Protein AF-A0A0N7L896-F1 (afdb_monomer_lite)

Organism: Plasmopara halstedii (NCBI:txid4781)

Structure (mmCIF, N/CA/C/O backbone):
data_AF-A0A0N7L896-F1
#
_entry.id   AF-A0A0N7L896-F1
#
loop_
_atom_site.group_PDB
_atom_site.id
_atom_site.type_symbol
_atom_site.label_atom_id
_atom_site.label_alt_id
_atom_site.label_comp_id
_atom_site.label_asym_id
_atom_site.label_entity_id
_atom_site.label_seq_id
_atom_site.pdbx_PDB_ins_code
_atom_site.Cartn_x
_atom_site.Cartn_y
_atom_site.Cartn_z
_atom_site.occupancy
_atom_site.B_iso_or_equiv
_atom_site.auth_seq_id
_atom_site.auth_comp_id
_atom_site.auth_asym_id
_atom_site.auth_atom_id
_atom_site.pdbx_PDB_model_num
ATOM 1 N N . MET A 1 1 ? -30.968 -50.436 11.574 1.00 49.97 1 MET A N 1
ATOM 2 C CA . MET A 1 1 ? -29.806 -51.341 11.540 1.00 49.97 1 MET A CA 1
ATOM 3 C C . MET A 1 1 ? -28.675 -50.608 12.206 1.00 49.97 1 MET A C 1
ATOM 5 O O . MET A 1 1 ? -28.168 -49.639 11.658 1.00 49.97 1 MET A O 1
ATOM 9 N N . ASP A 1 2 ? -28.411 -51.015 13.433 1.00 41.69 2 ASP A N 1
ATOM 10 C CA . ASP A 1 2 ? -27.474 -50.391 14.352 1.00 41.69 2 ASP A CA 1
ATOM 11 C C . ASP A 1 2 ? -26.039 -50.824 14.054 1.00 41.69 2 ASP A C 1
ATOM 13 O O . ASP A 1 2 ? -25.803 -51.912 13.526 1.00 41.69 2 ASP A O 1
ATOM 17 N N . SER A 1 3 ? -25.073 -50.010 14.472 1.00 56.19 3 SER A N 1
ATOM 18 C CA . SER A 1 3 ? -23.775 -50.499 14.943 1.00 56.19 3 SER A CA 1
ATOM 19 C C . SER A 1 3 ? -23.133 -49.445 15.837 1.00 56.19 3 SER A C 1
ATOM 21 O O . SER A 1 3 ? -22.744 -48.372 15.383 1.00 56.19 3 SER A O 1
ATOM 23 N N . THR A 1 4 ? -23.046 -49.780 17.122 1.00 53.38 4 THR A N 1
ATOM 24 C CA . THR A 1 4 ? -22.514 -48.944 18.201 1.00 53.38 4 THR A CA 1
ATOM 25 C C . THR A 1 4 ? -21.262 -49.606 18.772 1.00 53.38 4 THR A C 1
ATOM 27 O O . THR A 1 4 ? -21.323 -50.772 19.151 1.00 53.38 4 THR A O 1
ATOM 30 N N . ALA A 1 5 ? -20.161 -48.862 18.893 1.00 49.28 5 ALA A N 1
ATOM 31 C CA . ALA A 1 5 ? -18.977 -49.183 19.708 1.00 49.28 5 ALA A CA 1
ATOM 32 C C . ALA A 1 5 ? -18.209 -47.852 19.941 1.00 49.28 5 ALA A C 1
ATOM 34 O O . ALA A 1 5 ? -18.014 -47.128 18.971 1.00 49.28 5 ALA A O 1
ATOM 35 N N . SER A 1 6 ? -17.878 -47.345 21.145 1.00 46.28 6 SER A N 1
ATOM 36 C CA . SER A 1 6 ? -17.346 -47.954 22.394 1.00 46.28 6 SER A CA 1
ATOM 37 C C . SER A 1 6 ? -15.954 -48.580 22.174 1.00 46.28 6 SER A C 1
ATOM 39 O O . SER A 1 6 ? -15.833 -49.378 21.257 1.00 46.28 6 SER A O 1
ATOM 41 N N . SER A 1 7 ? -14.850 -48.338 22.902 1.00 42.47 7 SER A N 1
ATOM 42 C CA . SER A 1 7 ? -14.472 -47.520 24.086 1.00 42.47 7 SER A CA 1
ATOM 43 C C . SER A 1 7 ? -12.957 -47.159 23.936 1.00 42.47 7 SER A C 1
ATOM 45 O O . SER A 1 7 ? -12.344 -47.647 22.989 1.00 42.47 7 SER A O 1
ATOM 47 N N . GLY A 1 8 ? -12.231 -46.365 24.740 1.00 38.28 8 GLY A N 1
ATOM 48 C CA . GLY A 1 8 ? -12.460 -45.684 26.031 1.00 38.28 8 GLY A CA 1
ATOM 49 C C . GLY A 1 8 ? -11.619 -44.381 26.124 1.00 38.28 8 GLY A C 1
ATOM 50 O O . GLY A 1 8 ? -11.298 -43.846 25.068 1.00 38.28 8 GLY A O 1
ATOM 51 N N . VAL A 1 9 ? -11.236 -43.724 27.238 1.00 40.59 9 VAL A N 1
ATOM 52 C CA . VAL A 1 9 ? -11.197 -43.901 28.722 1.00 40.59 9 VAL A CA 1
ATOM 53 C C . VAL A 1 9 ? -9.744 -43.852 29.264 1.00 40.59 9 VAL A C 1
ATOM 55 O O . VAL A 1 9 ? -8.945 -44.728 28.948 1.00 40.59 9 VAL A O 1
ATOM 58 N N . ASN A 1 10 ? -9.481 -42.861 30.137 1.00 40.41 10 ASN A N 1
ATOM 59 C CA . ASN A 1 10 ? -8.265 -42.573 30.941 1.00 40.41 10 ASN A CA 1
ATOM 60 C C . ASN A 1 10 ? -7.038 -41.988 30.182 1.00 40.41 10 ASN A C 1
ATOM 62 O O . ASN A 1 10 ? -6.909 -42.172 28.978 1.00 40.41 10 ASN A O 1
ATOM 66 N N . ASP A 1 11 ? -6.123 -41.227 30.806 1.00 37.03 11 ASP A N 1
ATOM 67 C CA . ASP A 1 11 ? -5.945 -40.940 32.246 1.00 37.03 11 ASP A CA 1
ATOM 68 C C . ASP A 1 11 ? -5.446 -39.502 32.537 1.00 37.03 11 ASP A C 1
ATOM 70 O O . ASP A 1 11 ? -4.965 -38.798 31.647 1.00 37.03 11 ASP A O 1
ATOM 74 N N . SER A 1 12 ? -5.550 -39.083 33.799 1.00 44.84 12 SER A N 1
ATOM 75 C CA . SER A 1 12 ? -5.105 -37.786 34.323 1.00 44.84 12 SER A CA 1
ATOM 76 C C . SER A 1 12 ? -3.652 -37.820 34.803 1.00 44.84 12 SER A C 1
ATOM 78 O O . SER A 1 12 ? -3.276 -38.709 35.561 1.00 44.84 12 SER A O 1
ATOM 80 N N . THR A 1 13 ? -2.875 -36.768 34.524 1.00 46.00 13 THR A N 1
ATOM 81 C CA . THR A 1 13 ? -1.741 -36.381 35.387 1.00 46.00 13 THR A CA 1
ATOM 82 C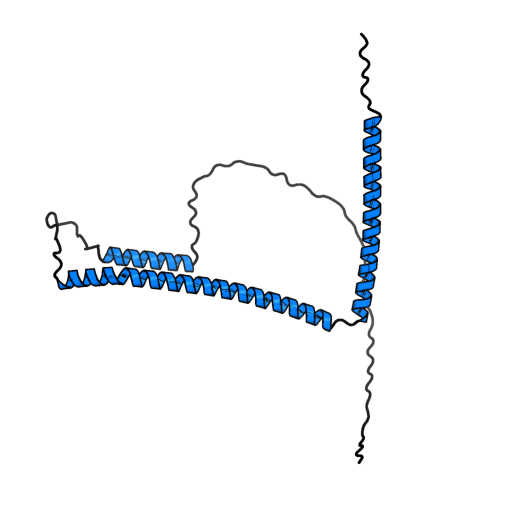 C . THR A 1 13 ? -1.729 -34.876 35.619 1.00 46.00 13 THR A C 1
ATOM 84 O O . THR A 1 13 ? -1.190 -34.093 34.836 1.00 46.00 13 THR A O 1
ATOM 87 N N . GLU A 1 14 ? -2.347 -34.504 36.730 1.00 42.94 14 GLU A N 1
ATOM 88 C CA . GLU A 1 14 ? -2.147 -33.261 37.462 1.00 42.94 14 GLU A CA 1
ATOM 89 C C . GLU A 1 14 ? -0.710 -33.227 38.015 1.00 42.94 14 GLU A C 1
ATOM 91 O O . GLU A 1 14 ? -0.267 -34.191 38.638 1.00 42.94 14 GLU A O 1
ATOM 96 N N . VAL A 1 15 ? 0.034 -32.142 37.774 1.00 50.12 15 VAL A N 1
ATOM 97 C CA . VAL A 1 15 ? 1.302 -31.866 38.470 1.00 50.12 15 VAL A CA 1
ATOM 98 C C . VAL A 1 15 ? 1.353 -30.384 38.815 1.00 50.12 15 VAL A C 1
ATOM 100 O O . VAL A 1 15 ? 1.582 -29.530 37.956 1.00 50.12 15 VAL A O 1
ATOM 103 N N . ASP A 1 16 ? 1.149 -30.094 40.096 1.00 42.19 16 ASP A N 1
ATOM 104 C CA . ASP A 1 16 ? 1.417 -28.789 40.682 1.00 42.19 16 ASP A CA 1
ATOM 105 C C . ASP A 1 16 ? 2.899 -28.418 40.580 1.00 42.19 16 ASP A C 1
ATOM 107 O O . ASP A 1 16 ? 3.798 -29.237 40.777 1.00 42.19 16 ASP A O 1
ATOM 111 N N . SER A 1 17 ? 3.163 -27.130 40.378 1.00 46.12 17 SER A N 1
ATOM 112 C CA . SER A 1 17 ? 4.415 -26.499 40.798 1.00 46.12 17 SER A CA 1
ATOM 113 C C . SER A 1 17 ? 4.177 -25.015 41.041 1.00 46.12 17 SER A C 1
ATOM 115 O O . SER A 1 17 ? 4.427 -24.157 40.193 1.00 46.12 17 SER A O 1
ATOM 117 N N . GLN A 1 18 ? 3.684 -24.716 42.242 1.00 42.62 18 GLN A N 1
ATOM 118 C CA . GLN A 1 18 ? 3.867 -23.401 42.843 1.00 42.62 18 GLN A CA 1
ATOM 119 C C . GLN A 1 18 ? 5.371 -23.147 43.008 1.00 42.62 18 GLN A C 1
ATOM 121 O O . GLN A 1 18 ? 6.098 -24.044 43.433 1.00 42.62 18 GLN A O 1
ATOM 126 N N . ASN A 1 19 ? 5.839 -21.925 42.749 1.00 40.91 19 ASN A N 1
ATOM 127 C CA . ASN A 1 19 ? 7.028 -21.449 43.448 1.00 40.91 19 ASN A CA 1
ATOM 128 C C . ASN A 1 19 ? 7.026 -19.930 43.647 1.00 40.91 19 ASN A C 1
ATOM 130 O O . ASN A 1 19 ? 6.540 -19.159 42.817 1.00 40.91 19 ASN A O 1
ATOM 134 N N . GLU A 1 20 ? 7.538 -19.542 44.808 1.00 37.69 20 GLU A N 1
ATOM 135 C CA . GLU A 1 20 ? 7.480 -18.213 45.415 1.00 37.69 20 GLU A CA 1
ATOM 136 C C . GLU A 1 20 ? 8.386 -17.199 44.678 1.00 37.69 20 GLU A C 1
ATOM 138 O O . GLU A 1 20 ? 9.440 -17.533 44.148 1.00 37.69 20 GLU A O 1
ATOM 143 N N . ALA A 1 21 ? 7.916 -15.983 44.394 1.00 38.62 21 ALA A N 1
ATOM 144 C CA . ALA A 1 21 ? 7.959 -14.785 45.247 1.00 38.62 21 ALA A CA 1
ATOM 145 C C . ALA A 1 21 ? 9.363 -14.186 45.510 1.00 38.62 21 ALA A C 1
ATOM 147 O O . ALA A 1 21 ? 10.150 -14.687 46.303 1.00 38.62 21 ALA A O 1
ATOM 148 N N . SER A 1 22 ? 9.616 -13.018 44.904 1.00 40.50 22 SER A N 1
ATOM 149 C CA . SER A 1 22 ? 10.476 -11.918 45.396 1.00 40.50 22 SER A CA 1
ATOM 150 C C . SER A 1 22 ? 10.327 -10.752 44.408 1.00 40.50 22 SER A C 1
ATOM 152 O O . SER A 1 22 ? 10.801 -10.813 43.282 1.00 40.50 22 SER A O 1
ATOM 154 N N . PHE A 1 23 ? 9.480 -9.753 44.654 1.00 35.91 23 PHE A N 1
ATOM 155 C CA . PHE A 1 23 ? 9.663 -8.679 45.635 1.00 35.91 23 PHE A CA 1
ATOM 156 C C . PHE A 1 23 ? 10.953 -7.875 45.417 1.00 35.91 23 PHE A C 1
ATOM 158 O O . PHE A 1 23 ? 11.990 -8.155 46.009 1.00 35.91 23 PHE A O 1
ATOM 165 N N . ASN A 1 24 ? 10.856 -6.780 44.658 1.00 39.56 24 ASN A N 1
ATOM 166 C CA . ASN A 1 24 ? 11.635 -5.593 44.998 1.00 39.56 24 ASN A CA 1
ATOM 167 C C . ASN A 1 24 ? 10.853 -4.311 44.675 1.00 39.56 24 ASN A C 1
ATOM 169 O O . ASN A 1 24 ? 10.477 -4.057 43.533 1.00 39.56 24 ASN A O 1
ATOM 173 N N . LYS A 1 25 ? 10.568 -3.523 45.716 1.00 44.22 25 LYS A N 1
ATOM 174 C CA . LYS A 1 25 ? 9.736 -2.313 45.677 1.00 44.22 25 LYS A CA 1
ATOM 175 C C . LYS A 1 25 ? 10.440 -1.199 46.452 1.00 44.22 25 LYS A C 1
ATOM 177 O O . LYS A 1 25 ? 10.299 -1.118 47.669 1.00 44.22 25 LYS A O 1
ATOM 182 N N . LYS A 1 26 ? 11.155 -0.317 45.749 1.00 48.00 26 LYS A N 1
ATOM 183 C CA . LYS A 1 26 ? 11.613 0.999 46.240 1.00 48.00 26 LYS A CA 1
ATOM 184 C C . LYS A 1 26 ? 11.492 1.993 45.077 1.00 48.00 26 LYS A C 1
ATOM 186 O O . LYS A 1 26 ? 12.125 1.803 44.052 1.00 48.00 26 LYS A O 1
ATOM 191 N N . HIS A 1 27 ? 10.465 2.839 45.052 1.00 40.12 27 HIS A N 1
ATOM 192 C CA . HIS A 1 27 ? 10.337 4.126 45.757 1.00 40.12 27 HIS A CA 1
ATOM 193 C C . HIS A 1 27 ? 11.165 5.281 45.161 1.00 40.12 27 HIS A C 1
ATOM 195 O O . HIS A 1 27 ? 12.341 5.439 45.456 1.00 40.12 27 HIS A O 1
ATOM 201 N N . THR A 1 28 ? 10.447 6.131 44.414 1.00 40.78 28 THR A N 1
ATOM 202 C CA . THR A 1 28 ? 10.463 7.608 44.483 1.00 40.78 28 THR A CA 1
ATOM 203 C C . THR A 1 28 ? 11.799 8.364 44.476 1.00 40.78 28 THR A C 1
ATOM 205 O O . THR A 1 28 ? 12.470 8.442 45.503 1.00 40.78 28 THR A O 1
ATOM 208 N N . LYS A 1 29 ? 11.976 9.211 43.452 1.00 38.72 29 LYS A N 1
ATOM 209 C CA . LYS A 1 29 ? 11.977 10.669 43.679 1.00 38.72 29 LYS A CA 1
ATOM 210 C C . LYS A 1 29 ? 11.597 11.450 42.420 1.00 38.72 29 LYS A C 1
ATOM 212 O O . LYS A 1 29 ? 11.948 11.054 41.316 1.00 38.72 29 LYS A O 1
ATOM 217 N N . ALA A 1 30 ? 10.868 12.543 42.621 1.00 43.16 30 ALA A N 1
ATOM 218 C CA . ALA A 1 30 ? 10.679 13.577 41.615 1.00 43.16 30 ALA A CA 1
ATOM 219 C C . ALA A 1 30 ? 11.851 14.568 41.669 1.00 43.16 30 ALA A C 1
ATOM 221 O O . ALA A 1 30 ? 12.399 14.786 42.745 1.00 43.16 30 ALA A O 1
ATOM 222 N N . ASN A 1 31 ? 12.171 15.129 40.507 1.00 36.75 31 ASN A N 1
ATOM 223 C CA . ASN A 1 31 ? 12.765 16.435 40.200 1.00 36.75 31 ASN A CA 1
ATOM 224 C C . ASN A 1 31 ? 12.424 16.616 38.698 1.00 36.75 31 ASN A C 1
ATOM 226 O O . ASN A 1 31 ? 12.511 15.646 37.947 1.00 36.75 31 ASN A O 1
ATOM 230 N N . GLY A 1 32 ? 11.900 17.734 38.200 1.00 36.06 32 GLY A N 1
ATOM 231 C CA . GLY A 1 32 ? 12.071 19.098 38.693 1.00 36.06 32 GLY A CA 1
ATOM 232 C C . GLY A 1 32 ? 13.282 19.694 37.985 1.00 36.06 32 GLY A C 1
ATOM 233 O O . GLY A 1 32 ? 14.368 19.145 38.142 1.00 36.06 32 GLY A O 1
ATOM 234 N N . ASP A 1 33 ? 13.056 20.780 37.237 1.00 36.16 33 ASP A N 1
ATOM 235 C CA . ASP A 1 33 ? 14.083 21.643 36.627 1.00 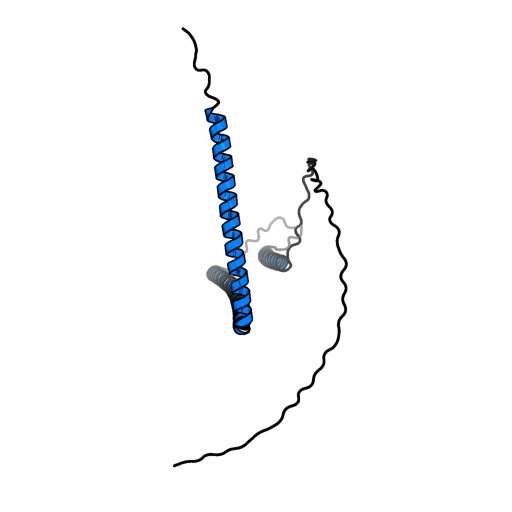36.16 33 ASP A CA 1
ATOM 236 C C . ASP A 1 33 ? 14.837 21.009 35.422 1.00 36.16 33 ASP A C 1
ATOM 238 O O . ASP A 1 33 ? 15.099 19.813 35.380 1.00 36.16 33 ASP A O 1
ATOM 242 N N . GLU A 1 34 ? 15.206 21.707 34.342 1.00 36.94 34 GLU A N 1
ATOM 243 C CA . GLU A 1 34 ? 14.893 23.060 33.855 1.00 36.94 34 GLU A CA 1
ATOM 244 C C . GLU A 1 34 ? 15.216 23.086 32.342 1.00 36.94 34 GLU A C 1
ATOM 246 O O . GLU A 1 34 ? 16.319 22.716 31.934 1.00 36.94 34 GLU A O 1
ATOM 251 N N . ILE A 1 35 ? 14.276 23.480 31.468 1.00 39.25 35 ILE A N 1
ATOM 252 C CA . ILE A 1 35 ? 14.534 23.507 30.012 1.00 39.25 35 ILE A CA 1
ATOM 253 C C . ILE A 1 35 ? 15.282 24.794 29.653 1.00 39.25 35 ILE A C 1
ATOM 255 O O . ILE A 1 35 ? 14.674 25.804 29.286 1.00 39.25 35 ILE A O 1
ATOM 259 N N . GLN A 1 36 ? 16.614 24.746 29.706 1.00 40.22 36 GLN A N 1
ATOM 260 C CA . GLN A 1 36 ? 17.445 25.812 29.153 1.00 40.22 36 GLN A CA 1
ATOM 261 C C . GLN A 1 36 ? 17.296 25.869 27.627 1.00 40.22 36 GLN A C 1
ATOM 263 O O . GLN A 1 36 ? 17.733 24.986 26.885 1.00 40.22 36 GLN A O 1
ATOM 268 N N . ARG A 1 37 ? 16.671 26.949 27.149 1.00 42.66 37 ARG A N 1
ATOM 269 C CA . ARG A 1 37 ? 16.626 27.300 25.728 1.00 42.66 37 ARG A CA 1
ATOM 270 C C . ARG A 1 37 ? 18.022 27.743 25.292 1.00 42.66 37 ARG A C 1
ATOM 272 O O . ARG A 1 37 ? 18.425 28.866 25.580 1.00 42.66 37 ARG A O 1
ATOM 279 N N . SER A 1 38 ? 18.740 26.871 24.588 1.00 41.50 38 SER A N 1
ATOM 280 C CA . SER A 1 38 ? 19.989 27.243 23.918 1.00 41.50 38 SER A CA 1
ATOM 281 C C . SER A 1 38 ? 19.706 28.318 22.863 1.00 41.50 38 SER A C 1
ATOM 283 O O . SER A 1 38 ? 18.916 28.097 21.942 1.00 41.50 38 SER A O 1
ATOM 285 N N . SER A 1 39 ? 20.306 29.497 23.044 1.00 38.09 39 SER A N 1
ATOM 286 C CA . SER A 1 39 ? 20.130 30.659 22.170 1.00 38.09 39 SER A CA 1
ATOM 287 C C . SER A 1 39 ? 20.825 30.449 20.824 1.00 38.09 39 SER A C 1
ATOM 289 O O . SER A 1 39 ? 21.949 29.954 20.755 1.00 38.09 39 SER A O 1
ATOM 291 N N . CYS A 1 40 ? 20.165 30.851 19.741 1.00 35.09 40 CYS A N 1
ATOM 292 C CA . CYS A 1 40 ? 20.693 30.762 18.385 1.00 35.09 40 CYS A CA 1
ATOM 293 C C . CYS A 1 40 ? 21.567 31.981 18.038 1.00 35.09 40 CYS A C 1
ATOM 295 O O . CYS A 1 40 ? 21.075 32.978 17.509 1.00 35.09 40 CYS A O 1
ATOM 297 N N . ASP A 1 41 ? 22.879 31.874 18.267 1.00 34.78 41 ASP A N 1
ATOM 298 C CA . ASP A 1 41 ? 23.845 32.888 17.827 1.00 34.78 41 ASP A CA 1
ATOM 299 C C . ASP A 1 41 ? 24.153 32.788 16.324 1.00 34.78 41 ASP A C 1
ATOM 301 O O . ASP A 1 41 ? 24.962 31.985 15.848 1.00 34.78 41 ASP A O 1
ATOM 305 N N . CYS A 1 42 ? 23.515 33.669 15.555 1.00 37.69 42 CYS A N 1
ATOM 306 C CA . CYS A 1 42 ? 23.751 33.849 14.126 1.00 37.69 42 CYS A CA 1
ATOM 307 C C . CYS A 1 42 ? 25.082 34.573 13.845 1.00 37.69 42 CYS A C 1
ATOM 309 O O . CYS A 1 42 ? 25.100 35.782 13.606 1.00 37.69 42 CYS A O 1
ATOM 311 N N . THR A 1 43 ? 26.199 33.843 13.762 1.00 41.78 43 THR A N 1
ATOM 312 C CA . THR A 1 43 ? 27.456 34.394 13.216 1.00 41.78 43 THR A CA 1
ATOM 313 C C . THR A 1 43 ? 27.580 34.153 11.708 1.00 41.78 43 THR A C 1
ATOM 315 O O . THR A 1 43 ? 27.991 33.107 11.207 1.00 41.78 43 THR A O 1
ATOM 318 N N . ARG A 1 44 ? 27.214 35.194 10.955 1.00 50.06 44 ARG A N 1
ATOM 319 C CA . ARG A 1 44 ? 27.354 35.314 9.498 1.00 50.06 44 ARG A CA 1
ATOM 320 C C . ARG A 1 44 ? 28.827 35.201 9.073 1.00 50.06 44 ARG A C 1
ATOM 322 O O . ARG A 1 44 ? 29.573 36.164 9.209 1.00 50.06 44 ARG A O 1
ATOM 329 N N . SER A 1 45 ? 29.223 34.075 8.475 1.00 36.44 45 SER A N 1
ATOM 330 C CA . SER A 1 45 ? 30.543 33.917 7.843 1.00 36.44 45 SER A CA 1
ATOM 331 C C . SER A 1 45 ? 30.413 33.637 6.345 1.00 36.44 45 SER A C 1
ATOM 333 O O . SER A 1 45 ? 29.874 32.612 5.927 1.00 36.44 45 SER A O 1
ATOM 335 N N . HIS A 1 46 ? 30.886 34.566 5.511 1.00 45.28 46 HIS A N 1
ATOM 336 C CA . HIS A 1 46 ? 30.974 34.367 4.065 1.00 45.28 46 HIS A CA 1
ATOM 337 C C . HIS A 1 46 ? 32.260 33.612 3.710 1.00 45.28 46 HIS A C 1
ATOM 339 O O . HIS A 1 46 ? 33.339 34.198 3.671 1.00 45.28 46 HIS A O 1
ATOM 345 N N . LYS A 1 47 ? 32.125 32.328 3.364 1.00 38.91 47 LYS A N 1
ATOM 346 C CA . LYS A 1 47 ? 33.105 31.585 2.558 1.00 38.91 47 LYS A CA 1
ATOM 347 C C . LYS A 1 47 ? 32.380 30.818 1.455 1.00 38.91 47 LYS A C 1
ATOM 349 O O . LYS A 1 47 ? 31.942 29.689 1.646 1.00 38.91 47 LYS A O 1
ATOM 354 N N . TRP A 1 48 ? 32.224 31.471 0.306 1.00 38.50 48 TRP A N 1
ATOM 355 C CA . TRP A 1 48 ? 31.883 30.791 -0.945 1.00 38.50 48 TRP A CA 1
ATOM 356 C C . TRP A 1 48 ? 33.137 30.110 -1.523 1.00 38.50 48 TRP A C 1
ATOM 358 O O . TRP A 1 48 ? 34.252 30.452 -1.137 1.00 38.50 48 TRP A O 1
ATOM 368 N N . ALA A 1 49 ? 32.933 29.181 -2.463 1.00 43.72 49 ALA A N 1
ATOM 369 C CA . ALA A 1 49 ? 33.956 28.367 -3.137 1.00 43.72 49 ALA A CA 1
ATOM 370 C C . ALA A 1 49 ? 34.555 27.190 -2.331 1.00 43.72 49 ALA A C 1
ATOM 372 O O . ALA A 1 49 ? 35.766 27.071 -2.167 1.00 43.72 49 ALA A O 1
ATOM 373 N N . HIS A 1 50 ? 33.703 26.223 -1.974 1.00 36.53 50 HIS A N 1
ATOM 374 C CA . HIS A 1 50 ? 34.104 24.812 -2.026 1.00 36.53 50 HIS A CA 1
ATOM 375 C C . HIS A 1 50 ? 33.323 24.102 -3.134 1.00 36.53 50 HIS A C 1
ATOM 377 O O . HIS A 1 50 ? 32.099 23.983 -3.078 1.00 36.53 50 HIS A O 1
ATOM 383 N N . THR A 1 51 ? 34.044 23.637 -4.153 1.00 50.00 51 THR A N 1
ATOM 384 C CA . THR A 1 51 ? 33.499 22.843 -5.256 1.00 50.00 51 THR A CA 1
ATOM 385 C C . THR A 1 51 ? 33.013 21.501 -4.709 1.00 50.00 51 THR A C 1
ATOM 387 O O . THR A 1 51 ? 33.822 20.647 -4.342 1.00 50.00 51 THR A O 1
ATOM 390 N N . PHE A 1 52 ? 31.695 21.303 -4.629 1.00 35.03 52 PHE A N 1
ATOM 391 C CA . PHE A 1 52 ? 31.106 20.051 -4.151 1.00 35.03 52 PHE A CA 1
ATOM 392 C C . PHE A 1 52 ? 31.345 18.911 -5.154 1.00 35.03 52 PHE A C 1
ATOM 394 O O . PHE A 1 52 ? 30.522 18.627 -6.025 1.00 35.03 52 PHE A O 1
ATOM 401 N N . HIS A 1 53 ? 32.461 18.198 -4.991 1.00 45.44 53 HIS A N 1
ATOM 402 C CA . HIS A 1 53 ? 32.611 16.850 -5.531 1.00 45.44 53 HIS A CA 1
ATOM 403 C C . HIS A 1 53 ? 31.698 15.894 -4.755 1.00 45.44 53 HIS A C 1
ATOM 405 O O . HIS A 1 53 ? 32.125 15.208 -3.828 1.00 45.44 53 HIS A O 1
ATOM 411 N N . HIS A 1 54 ? 30.423 15.830 -5.145 1.00 42.75 54 HIS A N 1
ATOM 412 C CA . HIS A 1 54 ? 29.545 14.759 -4.688 1.00 42.75 54 HIS A CA 1
ATOM 413 C C . HIS A 1 54 ? 30.123 13.405 -5.141 1.00 42.75 54 HIS A C 1
ATOM 415 O O . HIS A 1 54 ? 30.342 13.210 -6.343 1.00 42.75 54 HIS A O 1
ATOM 421 N N . PRO A 1 55 ? 30.362 12.447 -4.226 1.00 46.16 55 PRO A N 1
ATOM 422 C CA . PRO A 1 55 ? 30.811 11.120 -4.609 1.00 46.16 55 PRO A CA 1
ATOM 423 C C . PRO A 1 55 ? 29.676 10.414 -5.356 1.00 46.16 55 PRO A C 1
ATOM 425 O O . PRO A 1 55 ? 28.704 9.962 -4.754 1.00 46.16 55 PRO A O 1
ATOM 428 N N . MET A 1 56 ? 29.790 10.320 -6.683 1.00 46.09 56 MET A N 1
ATOM 429 C CA . MET A 1 56 ? 28.805 9.601 -7.490 1.00 46.09 56 MET A CA 1
ATOM 430 C C . MET A 1 56 ? 28.664 8.148 -7.013 1.00 46.09 56 MET A C 1
ATOM 432 O O . MET A 1 56 ? 29.668 7.445 -6.820 1.00 46.09 56 MET A O 1
ATOM 436 N N . SER A 1 57 ? 27.409 7.703 -6.889 1.00 64.31 57 SER A N 1
ATOM 437 C CA . SER A 1 57 ? 27.036 6.294 -6.709 1.00 64.31 57 SER A CA 1
ATOM 438 C C . SER A 1 57 ? 27.729 5.415 -7.755 1.00 64.31 57 SER A C 1
ATOM 440 O O . SER A 1 57 ? 27.979 5.863 -8.877 1.00 64.31 57 SER A O 1
ATOM 442 N N . SER A 1 58 ? 28.024 4.158 -7.417 1.00 60.12 58 SER A N 1
ATOM 443 C CA . SER A 1 58 ? 28.582 3.179 -8.360 1.00 60.12 58 SER A CA 1
ATOM 444 C C . SER A 1 58 ? 27.721 3.039 -9.622 1.00 60.12 58 SER A C 1
ATOM 446 O O . SER A 1 58 ? 28.266 3.009 -10.722 1.00 60.12 58 SER A O 1
ATOM 448 N N . GLU A 1 59 ? 26.392 3.069 -9.495 1.00 54.06 59 GLU A N 1
ATOM 449 C CA . GLU A 1 59 ? 25.471 3.055 -10.642 1.00 54.06 59 GLU A CA 1
ATOM 450 C C . GLU A 1 59 ? 25.590 4.327 -11.503 1.00 54.06 59 GLU A C 1
ATOM 452 O O . GLU A 1 59 ? 25.622 4.247 -12.731 1.00 54.06 59 GLU A O 1
ATOM 457 N N . SER A 1 60 ? 25.733 5.507 -10.885 1.00 63.28 60 SER A N 1
ATOM 458 C CA . SER A 1 60 ? 25.946 6.774 -11.604 1.00 63.28 60 SER A CA 1
ATOM 459 C C . SER A 1 60 ? 27.312 6.826 -12.294 1.00 63.28 60 SER A C 1
ATOM 461 O O . SER A 1 60 ? 27.408 7.317 -13.416 1.00 63.28 60 SER A O 1
ATOM 463 N N . LYS A 1 61 ? 28.357 6.265 -11.668 1.00 57.44 61 LYS A N 1
ATOM 464 C CA . LYS A 1 61 ? 29.684 6.097 -12.279 1.00 57.44 61 LYS A CA 1
ATOM 465 C C . LYS A 1 61 ? 29.612 5.189 -13.502 1.00 57.44 61 LYS A C 1
ATOM 467 O O . LYS A 1 61 ? 30.169 5.544 -14.531 1.00 57.44 61 LYS A O 1
ATOM 472 N N . LEU A 1 62 ? 28.891 4.068 -13.431 1.00 58.44 62 LEU A N 1
ATOM 473 C CA . LEU A 1 62 ? 28.695 3.171 -14.576 1.00 58.44 62 LEU A CA 1
ATOM 474 C C . LEU A 1 62 ? 27.878 3.826 -15.701 1.00 58.44 62 LEU A C 1
ATOM 476 O O . LEU A 1 62 ? 28.230 3.673 -16.868 1.00 58.44 62 LEU A O 1
ATOM 480 N N . ALA A 1 63 ? 26.847 4.612 -15.377 1.00 63.47 63 ALA A N 1
ATOM 481 C CA . ALA A 1 63 ? 26.097 5.379 -16.374 1.00 63.47 63 ALA A CA 1
ATOM 482 C C . ALA A 1 63 ? 26.973 6.442 -17.067 1.00 63.47 63 ALA A C 1
ATOM 484 O O . ALA A 1 63 ? 26.973 6.533 -18.295 1.00 63.47 63 ALA A O 1
ATOM 485 N N . TYR A 1 64 ? 27.776 7.190 -16.302 1.00 59.84 64 TYR A N 1
ATOM 486 C CA . TYR A 1 64 ? 28.718 8.177 -16.836 1.00 59.84 64 TYR A CA 1
ATOM 487 C C . TYR A 1 64 ? 29.841 7.523 -17.657 1.00 59.84 64 TYR A C 1
ATOM 489 O O . TYR A 1 64 ? 30.200 8.019 -18.723 1.00 59.84 64 TYR A O 1
ATOM 497 N N . LEU A 1 65 ? 30.361 6.371 -17.221 1.00 56.62 65 LEU A N 1
ATOM 498 C CA . LEU A 1 65 ? 31.343 5.581 -17.971 1.00 56.62 65 LEU A CA 1
ATOM 499 C C . LEU A 1 65 ? 30.751 5.015 -19.268 1.00 56.62 65 LEU A C 1
ATOM 501 O O . LEU A 1 65 ? 31.414 5.064 -20.294 1.00 56.62 65 LEU A O 1
ATOM 505 N N . SER A 1 66 ? 29.496 4.563 -19.272 1.00 62.94 66 SER A N 1
ATOM 506 C CA . SER A 1 66 ? 28.808 4.124 -20.495 1.00 62.94 66 SER A CA 1
ATOM 507 C C . SER A 1 66 ? 28.576 5.288 -21.470 1.00 62.94 66 SER A C 1
ATOM 509 O O . SER A 1 66 ? 28.851 5.165 -22.664 1.00 62.94 66 SER A O 1
ATOM 511 N N . GLN A 1 67 ? 28.153 6.454 -20.969 1.00 59.16 67 GLN A N 1
ATOM 512 C CA . GLN A 1 67 ? 27.951 7.648 -21.792 1.00 59.16 67 GLN A CA 1
ATOM 513 C C . GLN A 1 67 ? 29.274 8.194 -22.352 1.00 59.16 67 GLN A C 1
ATOM 515 O O . GLN A 1 67 ? 29.346 8.533 -23.533 1.00 59.16 67 GLN A O 1
ATOM 520 N N . THR A 1 68 ? 30.341 8.221 -21.547 1.00 55.78 68 THR A N 1
ATOM 521 C CA . THR A 1 68 ? 31.682 8.625 -22.000 1.00 55.78 68 THR A CA 1
ATOM 522 C C . THR A 1 68 ? 32.342 7.580 -22.895 1.00 55.78 68 THR A C 1
ATOM 524 O O . THR A 1 68 ? 33.061 7.967 -23.804 1.00 55.78 68 THR A O 1
ATOM 527 N N . GLN A 1 69 ? 32.073 6.279 -22.742 1.00 56.59 69 GLN A N 1
ATOM 528 C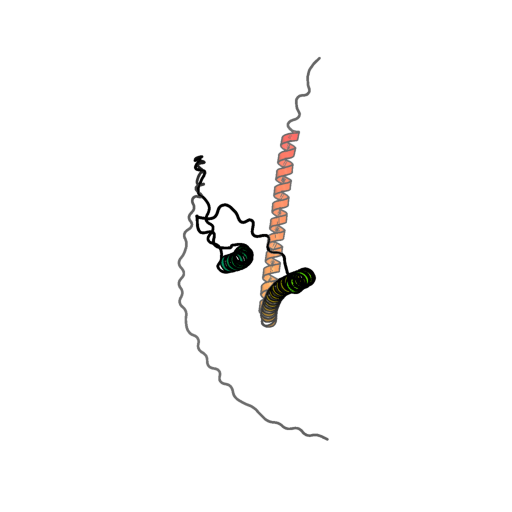 CA . GLN A 1 69 ? 32.493 5.258 -23.711 1.00 56.59 69 GLN A CA 1
ATOM 529 C C . GLN A 1 69 ? 31.764 5.411 -25.050 1.00 56.59 69 GLN A C 1
ATOM 531 O O . GLN A 1 69 ? 32.409 5.307 -26.088 1.00 56.59 69 GLN A O 1
ATOM 536 N N . SER A 1 70 ? 30.466 5.732 -25.047 1.00 54.59 70 SER A N 1
ATOM 537 C CA . SER A 1 70 ? 29.707 6.034 -26.270 1.00 54.59 70 SER A CA 1
ATOM 538 C C . SER A 1 70 ? 30.230 7.299 -26.973 1.00 54.59 70 SER A C 1
ATOM 540 O O . SER A 1 70 ? 30.504 7.277 -28.172 1.00 54.59 70 SER A O 1
ATOM 542 N N . MET A 1 71 ? 30.491 8.373 -26.216 1.00 50.97 71 MET A N 1
ATOM 543 C CA . MET A 1 71 ? 31.146 9.585 -26.732 1.00 50.97 71 MET A CA 1
ATOM 544 C C . MET A 1 71 ? 32.560 9.294 -27.252 1.00 50.97 71 MET A C 1
ATOM 546 O O . MET A 1 71 ? 32.903 9.691 -28.356 1.00 50.97 71 MET A O 1
ATOM 550 N N . ASN A 1 72 ? 33.386 8.563 -26.503 1.00 52.44 72 ASN A N 1
ATOM 551 C CA . ASN A 1 72 ? 34.750 8.226 -26.916 1.00 52.44 72 ASN A CA 1
ATOM 552 C C . ASN A 1 72 ? 34.781 7.263 -28.110 1.00 52.44 72 ASN A C 1
ATOM 554 O O . ASN A 1 72 ? 35.740 7.301 -28.872 1.00 52.44 72 ASN A O 1
ATOM 558 N N . ALA A 1 73 ? 33.760 6.425 -28.308 1.00 56.12 73 ALA A N 1
ATOM 559 C CA . ALA A 1 73 ? 33.600 5.636 -29.526 1.00 56.12 73 ALA A CA 1
ATOM 560 C C . ALA A 1 73 ? 33.251 6.532 -30.726 1.00 56.12 73 ALA A C 1
ATOM 562 O O . ALA A 1 73 ? 33.834 6.365 -31.793 1.00 56.12 73 ALA A O 1
ATOM 563 N N . PHE A 1 74 ? 32.379 7.529 -30.535 1.00 47.16 74 PHE A N 1
ATOM 564 C CA . PHE A 1 74 ? 32.078 8.544 -31.548 1.00 47.16 74 PHE A CA 1
ATOM 565 C C . PHE A 1 74 ? 33.329 9.366 -31.919 1.00 47.16 74 PHE A C 1
ATOM 567 O O . PHE A 1 74 ? 33.685 9.441 -33.092 1.00 47.16 74 PHE A O 1
ATOM 574 N N . TYR A 1 75 ? 34.072 9.880 -30.933 1.00 49.19 75 TYR A N 1
ATOM 575 C CA . TYR A 1 75 ? 35.293 10.662 -31.172 1.00 49.19 75 TYR A CA 1
ATOM 576 C C . TYR A 1 75 ? 36.486 9.830 -31.676 1.00 49.19 75 TYR A C 1
ATOM 578 O O . TYR A 1 75 ? 37.302 10.344 -32.436 1.00 49.19 75 TYR A O 1
ATOM 586 N N . LYS A 1 76 ? 36.595 8.536 -31.333 1.00 48.62 76 LYS A N 1
ATOM 587 C CA . LYS A 1 76 ? 37.613 7.641 -31.925 1.00 48.62 76 LYS A CA 1
ATOM 588 C C . LYS A 1 76 ? 37.342 7.295 -33.390 1.00 48.62 76 LYS A C 1
ATOM 590 O O . LYS A 1 76 ? 38.281 6.923 -34.083 1.00 48.62 76 LYS A O 1
ATOM 595 N N . LEU A 1 77 ? 36.103 7.434 -33.863 1.00 49.22 77 LEU A N 1
ATOM 596 C CA . LEU A 1 77 ? 35.770 7.339 -35.287 1.00 49.22 77 LEU A CA 1
ATOM 597 C C . LEU A 1 77 ? 36.018 8.658 -36.043 1.00 49.22 77 LEU A C 1
ATOM 599 O O . LEU A 1 77 ? 36.043 8.646 -37.268 1.00 49.22 77 LEU A O 1
ATOM 603 N N . SER A 1 78 ? 36.231 9.776 -35.338 1.00 47.59 78 SER A N 1
ATOM 604 C CA . SER A 1 78 ? 36.461 11.107 -35.924 1.00 47.59 78 SER A CA 1
ATOM 605 C C . SER A 1 78 ? 37.855 11.688 -35.636 1.00 47.59 78 SER A C 1
ATOM 607 O O . SER A 1 78 ? 38.055 12.890 -35.797 1.00 47.59 78 SER A O 1
ATOM 609 N N . GLY A 1 79 ? 38.797 10.877 -35.142 1.00 39.50 79 GLY A N 1
ATOM 610 C CA . GLY A 1 79 ? 40.068 11.338 -34.573 1.00 39.50 79 GLY A CA 1
ATOM 611 C C . GLY A 1 79 ? 41.291 10.623 -35.140 1.00 39.50 79 GLY A C 1
ATOM 612 O O . GLY A 1 79 ? 41.917 9.822 -34.443 1.00 39.50 79 GLY A O 1
ATOM 613 N N . SER A 1 80 ? 41.659 10.933 -36.385 1.00 44.31 80 SER A N 1
ATOM 614 C CA . SER A 1 80 ? 42.974 10.573 -36.930 1.00 44.31 80 SER A CA 1
ATOM 615 C C . SER A 1 80 ? 44.083 11.256 -36.124 1.00 44.31 80 SER A C 1
ATOM 617 O O . SER A 1 80 ? 43.994 12.442 -35.813 1.00 44.31 80 SER A O 1
ATOM 619 N N . LYS A 1 81 ? 45.141 10.514 -35.779 1.00 46.97 81 LYS A N 1
ATOM 620 C CA . LYS A 1 81 ? 46.295 11.046 -35.038 1.00 46.97 81 LYS A CA 1
ATOM 621 C C . LYS A 1 81 ? 47.090 12.017 -35.920 1.00 46.97 81 LYS A C 1
ATOM 623 O O . LYS A 1 81 ? 47.903 11.570 -36.722 1.00 46.97 81 LYS A O 1
ATOM 628 N N . SER A 1 82 ? 46.909 13.321 -35.738 1.00 43.34 82 SER A N 1
ATOM 629 C CA . SER A 1 82 ? 47.786 14.332 -36.333 1.00 43.34 82 SER A CA 1
ATOM 630 C C . SER A 1 82 ? 49.080 14.449 -35.521 1.00 43.34 82 SER A C 1
ATOM 632 O O . SER A 1 82 ? 49.100 15.080 -34.460 1.00 43.34 82 SER A O 1
ATOM 634 N N . SER A 1 83 ? 50.157 13.830 -36.013 1.00 42.66 83 SER A N 1
ATOM 635 C CA . SER A 1 83 ? 51.515 14.245 -35.644 1.00 42.66 83 SER A CA 1
ATOM 636 C C . SER A 1 83 ? 51.749 15.674 -36.145 1.00 42.66 83 SER A C 1
ATOM 638 O O . SER A 1 83 ? 51.154 16.082 -37.141 1.00 42.66 83 SER A O 1
ATOM 640 N N . ALA A 1 84 ? 52.575 16.449 -35.448 1.00 48.25 84 ALA A N 1
ATOM 641 C CA . ALA A 1 84 ? 52.777 17.866 -35.738 1.00 48.25 84 ALA A CA 1
ATOM 642 C C . ALA A 1 84 ? 53.769 18.092 -36.894 1.00 48.25 84 ALA A C 1
ATOM 644 O O . ALA A 1 84 ? 54.870 18.569 -36.664 1.00 48.25 84 ALA A O 1
ATOM 645 N N . GLU A 1 85 ? 53.361 17.746 -38.115 1.00 47.38 85 GLU A N 1
ATOM 646 C CA . GLU A 1 85 ? 54.001 18.084 -39.396 1.00 47.38 85 GLU A CA 1
ATOM 647 C C . GLU A 1 85 ? 53.020 17.664 -40.506 1.00 47.38 85 GLU A C 1
ATOM 649 O O . GLU A 1 85 ? 52.962 16.486 -40.824 1.00 47.38 85 GLU A O 1
ATOM 654 N N . ASP A 1 86 ? 52.177 18.586 -41.000 1.00 41.81 86 ASP A N 1
ATOM 655 C CA . ASP A 1 86 ? 51.432 18.468 -42.277 1.00 41.81 86 ASP A CA 1
ATOM 656 C C . ASP A 1 86 ? 50.534 19.705 -42.506 1.00 41.81 86 ASP A C 1
ATOM 658 O O . ASP A 1 86 ? 49.330 19.723 -42.230 1.00 41.81 86 ASP A O 1
ATOM 662 N N . PHE A 1 87 ? 51.115 20.778 -43.050 1.00 48.00 87 PHE A N 1
ATOM 663 C CA . PHE A 1 87 ? 50.322 21.751 -43.804 1.00 48.00 87 PHE A CA 1
ATOM 664 C C . PHE A 1 87 ? 50.121 21.193 -45.222 1.00 48.00 87 PHE A C 1
ATOM 666 O O . PHE A 1 87 ? 51.102 20.948 -45.914 1.00 48.00 87 PHE A O 1
ATOM 673 N N . ALA A 1 88 ? 48.857 21.102 -45.657 1.00 49.38 88 ALA A N 1
ATOM 674 C CA . ALA A 1 88 ? 48.395 20.747 -47.013 1.00 49.38 88 ALA A CA 1
ATOM 675 C C . ALA A 1 88 ? 48.051 19.271 -47.331 1.00 49.38 88 ALA A C 1
ATOM 677 O O . ALA A 1 88 ? 48.487 18.728 -48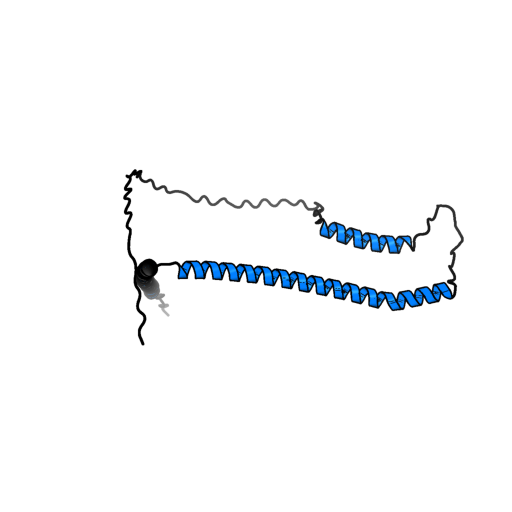.341 1.00 49.38 88 ALA A O 1
ATOM 678 N N . ALA A 1 89 ? 47.065 18.713 -46.619 1.00 46.66 89 ALA A N 1
ATOM 679 C CA . ALA A 1 89 ? 45.999 17.946 -47.279 1.00 46.66 89 ALA A CA 1
ATOM 680 C C . ALA A 1 89 ? 44.689 17.988 -46.473 1.00 46.66 89 ALA A C 1
ATOM 682 O O . ALA A 1 89 ? 44.523 17.263 -45.494 1.00 46.66 89 ALA A O 1
ATOM 683 N N . HIS A 1 90 ? 43.700 18.772 -46.922 1.00 55.25 90 HIS A N 1
ATOM 684 C CA . HIS A 1 90 ? 42.307 18.481 -46.561 1.00 55.25 90 HIS A CA 1
ATOM 685 C C . HIS A 1 90 ? 41.913 17.218 -47.327 1.00 55.25 90 HIS A C 1
ATOM 687 O O . HIS A 1 90 ? 41.456 17.293 -48.467 1.00 55.25 90 HIS A O 1
ATOM 693 N N . HIS A 1 91 ? 42.178 16.050 -46.740 1.00 55.06 91 HIS A N 1
ATOM 694 C CA . HIS A 1 91 ? 41.953 14.770 -47.399 1.00 55.06 91 HIS A CA 1
ATOM 695 C C . HIS A 1 91 ? 40.443 14.490 -47.438 1.00 55.06 91 HIS A C 1
ATOM 697 O O . HIS A 1 91 ? 39.869 13.888 -46.531 1.00 55.06 91 HIS A O 1
ATOM 703 N N . VAL A 1 92 ? 39.783 15.013 -48.476 1.00 66.94 92 VAL A N 1
ATOM 704 C CA . VAL A 1 92 ? 38.360 14.792 -48.741 1.00 66.94 92 VAL A CA 1
ATOM 705 C C . VAL A 1 92 ? 38.174 13.308 -49.028 1.00 66.94 92 VAL A C 1
ATOM 707 O O . VAL A 1 92 ? 38.439 12.839 -50.133 1.00 66.94 92 VAL A O 1
ATOM 710 N N . HIS A 1 93 ? 37.737 12.564 -48.015 1.00 76.38 93 HIS A N 1
ATOM 711 C CA . HIS A 1 93 ? 37.388 11.162 -48.167 1.00 76.38 93 HIS A CA 1
ATOM 712 C C . HIS A 1 93 ? 36.116 11.055 -49.015 1.00 76.38 93 HIS A C 1
ATOM 714 O O . HIS A 1 93 ? 34.995 11.092 -48.501 1.00 76.38 93 HIS A O 1
ATOM 720 N N . ILE A 1 94 ? 36.291 10.903 -50.326 1.00 79.94 94 ILE A N 1
ATOM 721 C CA . ILE A 1 94 ? 35.210 10.534 -51.237 1.00 79.94 94 ILE A CA 1
ATOM 722 C C . ILE A 1 94 ? 34.772 9.118 -50.846 1.00 79.94 94 ILE A C 1
ATOM 724 O O . ILE A 1 94 ? 35.538 8.165 -50.973 1.00 79.94 94 ILE A O 1
ATOM 728 N N . LEU A 1 95 ? 33.567 8.995 -50.285 1.00 84.25 95 LEU A N 1
ATOM 729 C CA . LEU A 1 95 ? 32.968 7.698 -49.975 1.00 84.25 95 LEU A CA 1
ATOM 730 C C . LEU A 1 95 ? 32.723 6.946 -51.286 1.00 84.25 95 LEU A C 1
ATOM 732 O O . LEU A 1 95 ? 32.148 7.517 -52.212 1.00 84.25 95 LEU A O 1
ATOM 736 N N . ASP A 1 96 ? 33.110 5.672 -51.346 1.00 91.06 96 ASP A N 1
ATOM 737 C CA . ASP A 1 96 ? 32.628 4.795 -52.412 1.00 91.06 96 ASP A CA 1
ATOM 738 C C . ASP A 1 96 ? 31.127 4.492 -52.234 1.00 91.06 96 ASP A C 1
ATOM 740 O O . ASP A 1 96 ? 30.556 4.660 -51.147 1.00 91.06 96 ASP A O 1
ATOM 744 N N . ASP A 1 97 ? 30.480 4.031 -53.306 1.00 91.56 97 ASP A N 1
ATOM 745 C CA . ASP A 1 97 ? 29.040 3.763 -53.314 1.00 91.56 97 ASP A CA 1
ATOM 746 C C . ASP A 1 97 ? 28.618 2.747 -52.244 1.00 91.56 97 ASP A C 1
ATOM 748 O O . ASP A 1 97 ? 27.523 2.853 -51.687 1.00 91.56 97 ASP A O 1
ATOM 752 N N . ASN A 1 98 ? 29.469 1.773 -51.903 1.00 93.12 98 ASN A N 1
ATOM 753 C CA . ASN A 1 98 ? 29.157 0.795 -50.863 1.00 93.12 98 ASN A CA 1
ATOM 754 C C . ASN A 1 98 ? 29.185 1.459 -49.488 1.00 93.12 98 ASN A C 1
ATOM 756 O O . ASN A 1 98 ? 28.244 1.280 -48.719 1.00 93.12 98 ASN A O 1
ATOM 760 N N . GLN A 1 99 ? 30.207 2.266 -49.191 1.00 91.69 99 GLN A N 1
ATOM 761 C CA . GLN A 1 99 ? 30.329 3.008 -47.934 1.00 91.69 99 GLN A CA 1
ATOM 762 C C . GLN A 1 99 ? 29.195 4.024 -47.746 1.00 91.69 99 GLN A C 1
ATOM 764 O O . GLN A 1 99 ? 28.638 4.129 -46.648 1.00 91.69 99 GLN A O 1
ATOM 769 N N . PHE A 1 100 ? 28.809 4.733 -48.812 1.00 93.00 100 PHE A N 1
ATOM 770 C CA . PHE A 1 100 ? 27.670 5.649 -48.791 1.00 93.00 100 PHE A CA 1
ATOM 771 C C . PHE A 1 100 ? 26.350 4.902 -48.543 1.00 93.00 100 PHE A C 1
ATOM 773 O O . PHE A 1 100 ? 25.597 5.260 -47.633 1.00 93.00 100 PHE A O 1
ATOM 780 N N . ASN A 1 101 ? 26.098 3.802 -49.262 1.00 93.31 101 ASN A N 1
ATOM 781 C CA . ASN A 1 101 ? 24.920 2.959 -49.039 1.00 93.31 101 ASN A CA 1
ATOM 782 C C . ASN A 1 101 ? 24.897 2.339 -47.628 1.00 93.31 101 ASN A C 1
ATOM 784 O O . ASN A 1 101 ? 23.835 2.255 -47.001 1.00 93.31 101 ASN A O 1
ATOM 788 N N . ASP A 1 102 ? 26.057 1.962 -47.084 1.00 93.00 102 ASP A N 1
ATOM 789 C CA . ASP A 1 102 ? 26.219 1.496 -45.705 1.00 93.00 102 ASP A CA 1
ATOM 790 C C . ASP A 1 102 ? 25.845 2.573 -44.683 1.00 93.00 102 ASP A C 1
ATOM 792 O O . ASP A 1 102 ? 25.154 2.285 -43.700 1.00 93.00 102 ASP A O 1
ATOM 796 N N . LEU A 1 103 ? 26.270 3.817 -44.919 1.00 91.75 103 LEU A N 1
ATOM 797 C CA . LEU A 1 103 ? 25.934 4.962 -44.080 1.00 91.75 103 LEU A CA 1
ATOM 798 C C . LEU A 1 103 ? 24.434 5.276 -44.154 1.00 91.75 103 LEU A C 1
ATOM 800 O O . LEU A 1 103 ? 23.794 5.413 -43.112 1.00 91.75 103 LEU A O 1
ATOM 804 N N . CYS A 1 104 ? 23.840 5.288 -45.350 1.00 91.31 104 CYS A N 1
ATOM 805 C CA . CYS A 1 104 ? 22.396 5.448 -45.531 1.00 91.31 104 CYS A CA 1
ATOM 806 C C . CYS A 1 104 ? 21.594 4.332 -44.841 1.00 91.31 104 CYS A C 1
ATOM 808 O O . CYS A 1 104 ? 20.563 4.608 -44.222 1.00 91.31 104 CYS A O 1
ATOM 810 N N . ARG A 1 105 ? 22.062 3.076 -44.890 1.00 93.19 105 ARG A N 1
ATOM 811 C CA . ARG A 1 105 ? 21.445 1.953 -44.164 1.00 93.19 105 ARG A CA 1
ATOM 812 C C . ARG A 1 105 ? 21.535 2.157 -42.650 1.00 93.19 105 ARG A C 1
ATOM 814 O O . ARG A 1 105 ? 20.521 2.041 -41.964 1.00 93.19 105 ARG A O 1
ATOM 821 N N . LYS A 1 106 ? 22.712 2.517 -42.126 1.00 92.94 106 LYS A N 1
ATOM 822 C CA . LYS A 1 106 ? 22.926 2.799 -40.692 1.00 92.94 106 LYS A CA 1
ATOM 823 C C . LYS A 1 106 ? 22.071 3.975 -40.209 1.00 92.94 106 LYS A C 1
ATOM 825 O O . LYS A 1 106 ? 21.446 3.856 -39.160 1.00 92.94 106 LYS A O 1
ATOM 830 N N . ALA A 1 107 ? 21.969 5.051 -40.988 1.00 91.94 107 ALA A N 1
ATOM 831 C CA . ALA A 1 107 ? 21.146 6.221 -40.677 1.00 91.94 107 ALA A CA 1
ATOM 832 C C . ALA A 1 107 ? 19.638 5.905 -40.647 1.00 91.94 107 ALA A C 1
ATOM 834 O O . ALA A 1 107 ? 18.921 6.442 -39.807 1.00 91.94 107 ALA A O 1
ATOM 835 N N . LYS A 1 108 ? 19.155 4.997 -41.508 1.00 92.56 108 LYS A N 1
ATOM 836 C CA . LYS A 1 108 ? 17.760 4.512 -41.478 1.00 92.56 108 LYS A CA 1
ATOM 837 C C . LYS A 1 108 ? 17.473 3.598 -40.278 1.00 92.56 108 LYS A C 1
ATOM 839 O O . LYS A 1 108 ? 16.377 3.647 -39.729 1.00 92.56 108 LYS A O 1
ATOM 844 N N . VAL A 1 109 ? 18.438 2.770 -39.867 1.00 93.88 109 VAL A N 1
ATOM 845 C CA . VAL A 1 109 ? 18.259 1.778 -38.788 1.00 93.88 109 VAL A CA 1
ATOM 846 C C . VAL A 1 109 ? 18.503 2.359 -37.389 1.00 93.88 109 VAL A C 1
ATOM 848 O O . VAL A 1 109 ? 17.784 2.008 -36.458 1.00 93.88 109 VAL A O 1
ATOM 851 N N . GLN A 1 110 ? 19.467 3.267 -37.201 1.00 93.62 110 GLN A N 1
ATOM 852 C CA . GLN A 1 110 ? 19.790 3.816 -35.873 1.00 93.62 110 GLN A CA 1
ATOM 853 C C . GLN A 1 110 ? 18.577 4.374 -35.099 1.00 93.62 110 GLN A C 1
ATOM 855 O O . GLN A 1 110 ? 18.441 4.035 -33.921 1.00 93.62 110 GLN A O 1
ATOM 860 N N . PRO A 1 111 ? 17.676 5.177 -35.705 1.00 93.62 111 PRO A N 1
ATOM 861 C CA . PRO A 1 111 ? 16.517 5.714 -34.999 1.00 93.62 111 PRO A CA 1
ATOM 862 C C . PRO A 1 111 ? 15.620 4.625 -34.403 1.00 93.62 111 PRO A C 1
ATOM 864 O O . PRO A 1 111 ? 15.169 4.767 -33.269 1.00 93.62 111 PRO A O 1
ATOM 867 N N . THR A 1 112 ? 15.398 3.511 -35.112 1.00 93.81 112 THR A N 1
ATOM 868 C CA . THR A 1 112 ? 14.550 2.418 -34.607 1.00 93.81 112 THR A CA 1
ATOM 869 C C . THR A 1 112 ? 15.223 1.668 -33.458 1.00 93.81 112 THR A C 1
ATOM 871 O O . THR A 1 112 ? 14.562 1.355 -32.468 1.00 93.81 112 THR A O 1
ATOM 874 N N . VAL A 1 113 ? 16.544 1.466 -33.521 1.00 94.88 113 VAL A N 1
ATOM 875 C CA . VAL A 1 113 ? 17.333 0.874 -32.425 1.00 94.88 113 VAL A CA 1
ATOM 876 C C . VAL A 1 113 ? 17.266 1.743 -31.164 1.00 94.88 113 VAL A C 1
ATOM 878 O O . VAL A 1 113 ? 16.976 1.231 -30.084 1.00 94.88 113 VAL A O 1
ATOM 881 N N . LEU A 1 114 ? 17.458 3.060 -31.296 1.00 95.56 114 LEU A N 1
ATOM 882 C CA . LEU A 1 114 ? 17.390 4.004 -30.173 1.00 95.56 114 LEU A CA 1
ATOM 883 C C . LEU A 1 114 ? 15.979 4.103 -29.570 1.00 95.56 114 LEU A C 1
ATOM 885 O O . LEU A 1 114 ? 15.832 4.201 -28.350 1.00 95.56 114 LEU A O 1
ATOM 889 N N . LEU A 1 115 ? 14.931 4.052 -30.399 1.00 96.44 115 LEU A N 1
ATOM 890 C CA . LEU A 1 115 ? 13.542 4.023 -29.931 1.00 96.44 115 LEU A CA 1
ATOM 891 C C . LEU A 1 115 ? 13.220 2.729 -29.171 1.00 96.44 115 LEU A C 1
ATOM 893 O O . LEU A 1 115 ? 12.589 2.794 -28.114 1.00 96.44 115 LEU A O 1
ATOM 897 N N . ASN A 1 116 ? 13.692 1.578 -29.657 1.00 96.50 116 ASN A N 1
ATOM 898 C CA . ASN A 1 116 ? 13.503 0.286 -28.997 1.00 96.50 116 ASN A CA 1
ATOM 899 C C . ASN A 1 116 ? 14.243 0.215 -27.650 1.00 96.50 116 ASN A C 1
ATOM 901 O O . ASN A 1 116 ? 13.634 -0.157 -26.649 1.00 96.50 116 ASN A O 1
ATOM 905 N N . ASP A 1 117 ? 15.501 0.658 -27.584 1.00 96.44 117 ASP A N 1
ATOM 906 C CA . ASP A 1 117 ? 16.262 0.757 -26.328 1.00 96.44 117 ASP A CA 1
ATOM 907 C C . ASP A 1 117 ? 15.583 1.706 -25.319 1.00 96.44 117 ASP A C 1
ATOM 909 O O . ASP A 1 117 ? 15.389 1.359 -24.149 1.00 96.44 117 ASP A O 1
ATOM 913 N N . LYS A 1 118 ? 15.125 2.883 -25.772 1.00 97.31 118 LYS A N 1
ATOM 914 C CA . LYS A 1 118 ? 14.359 3.826 -24.940 1.00 97.31 118 LYS A CA 1
ATOM 915 C C . LYS A 1 118 ? 13.064 3.202 -24.412 1.00 97.31 118 LYS A C 1
ATOM 917 O O . LYS A 1 118 ? 12.730 3.404 -23.242 1.00 97.31 118 LYS A O 1
ATOM 922 N N . ARG A 1 119 ? 12.340 2.451 -25.250 1.00 97.50 119 ARG A N 1
ATOM 923 C CA . ARG A 1 119 ? 11.119 1.733 -24.864 1.00 97.50 119 ARG A CA 1
ATOM 924 C C . ARG A 1 119 ? 11.423 0.669 -23.808 1.00 97.50 119 ARG A C 1
ATOM 926 O O . ARG A 1 119 ? 10.832 0.721 -22.733 1.00 97.50 119 ARG A O 1
ATOM 933 N N . GLN A 1 120 ? 12.386 -0.215 -24.062 1.00 97.62 120 GLN A N 1
ATOM 934 C CA . GLN A 1 120 ? 12.770 -1.292 -23.146 1.00 97.62 120 GLN A CA 1
ATOM 935 C C . GLN A 1 120 ? 13.234 -0.744 -21.784 1.00 97.62 120 GLN A C 1
ATOM 937 O O . GLN A 1 120 ? 12.806 -1.221 -20.733 1.00 97.62 120 GLN A O 1
ATOM 942 N N . LYS A 1 121 ? 14.034 0.332 -21.774 1.00 97.31 121 LYS A N 1
ATOM 943 C CA . LYS A 1 121 ? 14.437 1.034 -20.540 1.00 97.31 121 LYS A CA 1
ATOM 944 C C . LYS A 1 121 ? 13.249 1.611 -19.766 1.00 97.31 121 LYS A C 1
ATOM 946 O O . LYS A 1 121 ? 13.278 1.623 -18.535 1.00 97.31 121 LYS A O 1
ATOM 951 N N . ASN A 1 122 ? 12.209 2.087 -20.448 1.00 97.69 122 ASN A N 1
ATOM 952 C CA . ASN A 1 122 ? 10.994 2.577 -19.797 1.00 97.69 122 ASN A CA 1
ATOM 953 C C . ASN A 1 122 ? 10.131 1.438 -19.239 1.00 97.69 122 ASN A C 1
ATOM 955 O O . ASN A 1 122 ? 9.661 1.554 -18.108 1.00 97.69 122 ASN A O 1
ATOM 959 N N . GLU A 1 123 ? 9.991 0.328 -19.963 1.00 97.94 123 GLU A N 1
ATOM 960 C CA . GLU A 1 123 ? 9.294 -0.875 -19.485 1.00 97.94 123 GLU A CA 1
ATOM 961 C C . GLU A 1 123 ? 9.969 -1.439 -18.221 1.00 97.94 123 GLU A C 1
ATOM 963 O O . GLU A 1 123 ? 9.297 -1.669 -17.216 1.00 97.94 123 GLU A O 1
ATOM 968 N N . ILE A 1 124 ? 11.306 -1.533 -18.196 1.00 98.12 124 ILE A N 1
ATOM 969 C CA . ILE A 1 124 ? 12.078 -1.952 -17.009 1.00 98.12 124 ILE A CA 1
ATOM 970 C C . ILE A 1 124 ? 11.842 -1.007 -15.815 1.00 98.12 124 ILE A C 1
ATOM 972 O O . ILE A 1 124 ? 11.668 -1.465 -14.683 1.00 98.12 124 ILE A O 1
ATOM 976 N N . ARG A 1 125 ? 11.800 0.316 -16.036 1.00 97.75 125 ARG A N 1
ATOM 977 C CA . ARG A 1 125 ? 11.491 1.296 -14.973 1.00 97.75 125 ARG A CA 1
ATOM 978 C C . ARG A 1 125 ? 10.080 1.100 -14.419 1.00 97.75 125 ARG A C 1
ATOM 980 O O . ARG A 1 125 ? 9.911 1.075 -13.201 1.00 97.75 125 ARG A O 1
ATOM 987 N N . GLN A 1 126 ? 9.086 0.927 -15.291 1.00 98.19 126 GLN A N 1
ATOM 988 C CA . GLN A 1 126 ? 7.696 0.682 -14.897 1.00 98.19 126 GLN A CA 1
ATOM 989 C C . GLN A 1 126 ? 7.557 -0.629 -14.110 1.00 98.19 126 GLN A C 1
ATOM 991 O O . GLN A 1 126 ? 6.936 -0.640 -13.048 1.00 98.19 126 GLN A O 1
ATOM 996 N N . GLN A 1 127 ? 8.205 -1.707 -14.563 1.00 98.31 127 GLN A N 1
ATOM 997 C CA . GLN A 1 127 ? 8.257 -2.982 -13.844 1.00 98.31 127 GLN A CA 1
ATOM 998 C C . GLN A 1 127 ? 8.917 -2.835 -12.466 1.00 98.31 127 GLN A C 1
ATOM 1000 O O . GLN A 1 127 ? 8.361 -3.314 -11.479 1.00 98.31 127 GLN A O 1
ATOM 1005 N N . LYS A 1 128 ? 10.047 -2.119 -12.354 1.00 98.25 128 LYS A N 1
ATOM 1006 C CA . LYS A 1 128 ? 10.721 -1.862 -11.065 1.00 98.25 128 LYS A CA 1
ATOM 1007 C C . LYS A 1 128 ? 9.800 -1.137 -10.078 1.00 98.25 128 LYS A C 1
ATOM 1009 O O . LYS A 1 128 ? 9.693 -1.571 -8.931 1.00 98.25 128 LYS A O 1
ATOM 1014 N N . VAL A 1 129 ? 9.093 -0.095 -10.527 1.00 98.19 129 VAL A N 1
ATOM 1015 C CA . VAL A 1 129 ? 8.098 0.625 -9.709 1.00 98.19 129 VAL A CA 1
ATOM 1016 C C . VAL A 1 129 ? 6.945 -0.299 -9.309 1.00 98.19 129 VAL A C 1
ATOM 1018 O O . VAL A 1 129 ? 6.588 -0.352 -8.132 1.00 98.19 129 VAL A O 1
ATOM 1021 N N . LYS A 1 130 ? 6.400 -1.090 -10.242 1.00 98.25 130 LYS A N 1
ATOM 1022 C CA . LYS A 1 130 ? 5.302 -2.021 -9.946 1.00 98.25 130 LYS A CA 1
ATOM 1023 C C . LYS A 1 130 ? 5.711 -3.097 -8.936 1.00 98.25 130 LYS A C 1
ATOM 1025 O O . LYS A 1 130 ? 4.940 -3.397 -8.031 1.00 98.25 130 LYS A O 1
ATOM 1030 N N . ILE A 1 131 ? 6.930 -3.631 -9.034 1.00 98.44 131 ILE A N 1
ATOM 1031 C CA . ILE A 1 131 ? 7.488 -4.589 -8.067 1.00 98.44 131 ILE A CA 1
ATOM 1032 C C . ILE A 1 131 ? 7.647 -3.944 -6.684 1.00 98.44 131 ILE A C 1
ATOM 1034 O O . ILE A 1 131 ? 7.333 -4.582 -5.683 1.00 98.44 131 ILE A O 1
ATOM 1038 N N . GLN A 1 132 ? 8.099 -2.688 -6.600 1.00 98.25 132 GLN A N 1
ATOM 1039 C CA . GLN A 1 132 ? 8.191 -1.967 -5.323 1.00 98.25 132 GLN A CA 1
ATOM 1040 C C . GLN A 1 132 ? 6.810 -1.755 -4.685 1.00 98.25 132 GLN A C 1
ATOM 1042 O O . GLN A 1 132 ? 6.646 -2.040 -3.500 1.00 98.25 132 GLN A O 1
ATOM 1047 N N . GLN A 1 133 ? 5.810 -1.344 -5.471 1.00 98.19 133 GLN A N 1
ATOM 1048 C CA . GLN A 1 133 ? 4.421 -1.212 -5.014 1.00 98.19 133 GLN A CA 1
ATOM 1049 C C . GLN A 1 133 ? 3.855 -2.548 -4.514 1.00 98.19 133 GLN A C 1
ATOM 1051 O O . GLN A 1 133 ? 3.298 -2.605 -3.423 1.00 98.19 133 GLN A O 1
ATOM 1056 N N . LEU A 1 134 ? 4.043 -3.636 -5.270 1.00 98.50 134 LEU A N 1
ATOM 1057 C CA . LEU A 1 134 ? 3.584 -4.972 -4.874 1.00 98.50 134 LEU A CA 1
ATOM 1058 C C . LEU A 1 134 ? 4.286 -5.476 -3.605 1.00 98.50 134 LEU A C 1
ATOM 1060 O O . LEU A 1 134 ? 3.636 -6.071 -2.754 1.00 98.50 134 LEU A O 1
ATOM 1064 N N . LYS A 1 135 ? 5.587 -5.206 -3.429 1.00 98.31 135 LYS A N 1
ATOM 1065 C CA . LYS A 1 135 ? 6.311 -5.547 -2.192 1.00 98.31 135 LYS A CA 1
ATOM 1066 C C . LYS A 1 135 ? 5.788 -4.776 -0.979 1.00 98.31 135 LYS A C 1
ATOM 1068 O O . LYS A 1 135 ? 5.622 -5.376 0.079 1.00 98.31 135 LYS A O 1
ATOM 1073 N N . ALA A 1 136 ? 5.517 -3.478 -1.131 1.00 98.06 136 ALA A N 1
ATOM 1074 C CA . ALA A 1 136 ? 4.923 -2.664 -0.072 1.00 98.06 136 ALA A CA 1
ATOM 1075 C C . ALA A 1 136 ? 3.511 -3.155 0.294 1.00 98.06 136 ALA A C 1
ATOM 1077 O O . ALA A 1 136 ? 3.186 -3.270 1.473 1.00 98.06 136 ALA A O 1
ATOM 1078 N N . GLU A 1 137 ? 2.706 -3.523 -0.705 1.00 98.00 137 GLU A N 1
ATOM 1079 C CA . GLU A 1 137 ? 1.354 -4.040 -0.491 1.00 98.00 137 GLU A CA 1
ATOM 1080 C C . GLU A 1 137 ? 1.356 -5.422 0.180 1.00 98.00 137 GLU A C 1
ATOM 1082 O O . GLU A 1 137 ? 0.640 -5.625 1.154 1.00 98.00 137 GLU A O 1
ATOM 1087 N N . VAL A 1 138 ? 2.224 -6.350 -0.242 1.00 98.50 138 VAL A N 1
ATOM 1088 C CA . VAL A 1 138 ? 2.397 -7.652 0.436 1.00 98.50 138 VAL A CA 1
ATOM 1089 C C . VAL A 1 138 ? 2.847 -7.473 1.889 1.00 98.50 138 VAL A C 1
ATOM 1091 O O . VAL A 1 138 ? 2.375 -8.190 2.769 1.00 98.50 138 VAL A O 1
ATOM 1094 N N . PHE A 1 139 ? 3.727 -6.508 2.170 1.00 98.12 139 PHE A N 1
ATOM 1095 C CA . PHE A 1 139 ? 4.125 -6.186 3.541 1.00 98.12 139 PHE A CA 1
ATOM 1096 C C . PHE A 1 139 ? 2.943 -5.656 4.371 1.00 98.12 139 PHE A C 1
ATOM 1098 O O . PHE A 1 139 ? 2.705 -6.144 5.475 1.00 98.12 139 PHE A O 1
ATOM 1105 N N . ARG A 1 140 ? 2.153 -4.725 3.818 1.00 98.19 140 ARG A N 1
ATOM 1106 C CA . ARG A 1 140 ? 0.937 -4.179 4.447 1.00 98.19 140 ARG A CA 1
ATOM 1107 C C . ARG A 1 140 ? -0.110 -5.265 4.728 1.00 98.19 140 ARG A C 1
ATOM 1109 O O . ARG A 1 140 ? -0.717 -5.273 5.799 1.00 98.19 140 ARG A O 1
ATOM 1116 N N . LEU A 1 141 ? -0.310 -6.186 3.785 1.00 98.12 141 LEU A N 1
ATOM 1117 C CA . LEU A 1 141 ? -1.224 -7.318 3.938 1.00 98.12 141 LEU A CA 1
ATOM 1118 C C . LEU A 1 141 ? -0.754 -8.260 5.051 1.00 98.12 141 LEU A C 1
ATOM 1120 O O . LEU A 1 141 ? -1.543 -8.536 5.945 1.00 98.12 141 LEU A O 1
ATOM 1124 N N . ARG A 1 142 ? 0.532 -8.636 5.094 1.00 97.69 142 ARG A N 1
ATOM 1125 C CA . ARG A 1 142 ? 1.095 -9.455 6.187 1.00 97.69 142 ARG A CA 1
ATOM 1126 C C . ARG A 1 142 ? 0.997 -8.792 7.562 1.00 97.69 142 ARG A C 1
ATOM 1128 O O . ARG A 1 142 ? 0.763 -9.469 8.554 1.00 97.69 142 ARG A O 1
ATOM 1135 N N . GLN A 1 143 ? 1.156 -7.468 7.644 1.00 97.38 143 GLN A N 1
ATOM 1136 C CA . GLN A 1 143 ? 0.913 -6.742 8.897 1.00 97.38 143 GLN A CA 1
ATOM 1137 C C . GLN A 1 143 ? -0.562 -6.801 9.319 1.00 97.38 143 GLN A C 1
ATOM 1139 O O . GLN A 1 143 ? -0.848 -6.928 10.506 1.00 97.38 143 GLN A O 1
ATOM 1144 N N . SER A 1 144 ? -1.486 -6.723 8.358 1.00 97.00 144 SER A N 1
ATOM 1145 C CA . SER A 1 144 ? -2.931 -6.821 8.608 1.00 97.00 144 SER A CA 1
ATOM 1146 C C . SER A 1 144 ? -3.327 -8.242 9.035 1.00 97.00 144 SER A C 1
ATOM 1148 O O . SER A 1 144 ? -4.100 -8.411 9.970 1.00 97.00 144 SER A O 1
ATOM 1150 N N . GLU A 1 145 ? -2.749 -9.257 8.392 1.00 96.44 145 GLU A N 1
ATOM 1151 C CA . GLU A 1 145 ? -2.893 -10.683 8.703 1.00 96.44 145 GLU A CA 1
ATOM 1152 C C . GLU A 1 145 ? -2.410 -10.993 10.128 1.00 96.44 145 GLU A C 1
ATOM 1154 O O . GLU A 1 145 ? -3.198 -11.459 10.942 1.00 96.44 145 GLU A O 1
ATOM 1159 N N . ALA A 1 146 ? -1.190 -10.585 10.494 1.00 93.81 146 ALA A N 1
ATOM 1160 C CA . ALA A 1 146 ? -0.666 -10.758 11.853 1.00 93.81 146 ALA A CA 1
ATOM 1161 C C . ALA A 1 146 ? -1.498 -10.022 12.929 1.00 93.81 146 ALA A C 1
ATOM 1163 O O . ALA A 1 146 ? -1.606 -10.482 14.066 1.00 93.81 146 ALA A O 1
ATOM 1164 N N . GLN A 1 147 ? -2.108 -8.877 12.594 1.00 92.19 147 GLN A N 1
ATOM 1165 C CA . GLN A 1 147 ? -3.062 -8.204 13.484 1.00 92.19 147 GLN A CA 1
ATOM 1166 C C . GLN A 1 147 ? -4.356 -9.012 13.640 1.00 92.19 147 GLN A C 1
ATOM 1168 O O . GLN A 1 147 ? -4.840 -9.158 14.762 1.00 92.19 147 GLN A O 1
ATOM 1173 N N . LEU A 1 148 ? -4.907 -9.547 12.546 1.00 91.62 148 LEU A N 1
ATOM 1174 C CA . LEU A 1 148 ? -6.112 -10.380 12.560 1.00 91.62 148 LEU A CA 1
ATOM 1175 C C . LEU A 1 148 ? -5.895 -11.675 13.348 1.00 91.62 148 LEU A C 1
ATOM 1177 O O . LEU A 1 148 ? -6.694 -11.959 14.237 1.00 91.62 148 LEU A O 1
ATOM 1181 N N . GLU A 1 149 ? -4.783 -12.380 13.126 1.00 91.50 149 GLU A N 1
ATOM 1182 C CA . GLU A 1 149 ? -4.375 -13.534 13.936 1.00 91.50 149 GLU A CA 1
ATOM 1183 C C . GLU A 1 149 ? -4.319 -13.162 15.424 1.00 91.50 149 GLU A C 1
ATOM 1185 O O . GLU A 1 149 ? -4.876 -13.866 16.268 1.00 91.50 149 GLU A O 1
ATOM 1190 N N . GLN A 1 150 ? -3.715 -12.017 15.770 1.00 88.19 150 GLN A N 1
ATOM 1191 C CA . GLN A 1 150 ? -3.665 -11.552 17.157 1.00 88.19 150 GLN A CA 1
ATOM 1192 C C . GLN A 1 150 ? -5.062 -11.268 17.738 1.00 88.19 150 GLN A C 1
ATOM 1194 O O . GLN A 1 150 ? -5.250 -11.412 18.945 1.00 88.19 150 GLN A O 1
ATOM 1199 N N . TYR A 1 151 ? -6.038 -10.846 16.931 1.00 85.31 151 TYR A N 1
ATOM 1200 C CA . TYR A 1 151 ? -7.422 -10.667 17.380 1.00 85.31 151 TYR A CA 1
ATOM 1201 C C . TYR A 1 151 ? -8.178 -11.992 17.506 1.00 85.31 151 TYR A C 1
ATOM 1203 O O . TYR A 1 151 ? -8.918 -12.156 18.474 1.00 85.31 151 TYR A O 1
ATOM 1211 N N . GLU A 1 152 ? -7.966 -12.940 16.596 1.00 84.25 152 GLU A N 1
ATOM 1212 C CA . GLU A 1 152 ? -8.577 -14.273 16.630 1.00 84.25 152 GLU A CA 1
ATOM 1213 C C . GLU A 1 152 ? -8.114 -15.080 17.854 1.00 84.25 152 GLU A C 1
ATOM 1215 O O . GLU A 1 152 ? -8.927 -15.660 18.572 1.00 84.25 152 GLU A O 1
ATOM 1220 N N . HIS A 1 153 ? -6.820 -15.013 18.181 1.00 84.69 153 HIS A N 1
ATOM 1221 C CA . HIS A 1 153 ? -6.246 -15.677 19.355 1.00 84.69 153 HIS A CA 1
ATOM 1222 C C . HIS A 1 153 ? -6.557 -14.961 20.691 1.00 84.69 153 HIS A C 1
ATOM 1224 O O . HIS A 1 153 ? -6.241 -15.481 21.767 1.00 84.69 153 HIS A O 1
ATOM 1230 N N . ARG A 1 154 ? -7.180 -13.767 20.690 1.00 86.56 154 ARG A N 1
ATOM 1231 C CA . ARG A 1 154 ? -7.568 -13.074 21.936 1.00 86.56 154 ARG A CA 1
ATOM 1232 C C . ARG A 1 154 ? -8.822 -13.700 22.538 1.00 86.56 154 ARG A C 1
ATOM 1234 O O . ARG A 1 154 ? -9.915 -13.619 21.987 1.00 86.56 154 ARG A O 1
ATOM 1241 N N . SER A 1 155 ? -8.702 -14.188 23.774 1.00 83.62 155 SER A N 1
ATOM 1242 C CA . SER A 1 155 ? -9.869 -14.670 24.520 1.00 83.62 155 SER A CA 1
ATOM 1243 C C . SER A 1 155 ? -10.962 -13.595 24.663 1.00 83.62 155 SER A C 1
ATOM 1245 O O . SER A 1 155 ? -10.691 -12.422 24.955 1.00 83.62 155 SER A O 1
ATOM 1247 N N . VAL A 1 156 ? -12.226 -14.021 24.585 1.00 85.19 156 VAL A N 1
ATOM 1248 C CA . VAL A 1 156 ? -13.409 -13.170 24.821 1.00 85.19 156 VAL A CA 1
ATOM 1249 C C . VAL A 1 156 ? -13.357 -12.477 26.195 1.00 85.19 156 VAL A C 1
ATOM 1251 O O . VAL A 1 156 ? -13.857 -11.362 26.354 1.00 85.19 156 VAL A O 1
ATOM 1254 N N . LYS A 1 157 ? -12.717 -13.097 27.198 1.00 82.19 157 LYS A N 1
ATOM 1255 C CA . LYS A 1 157 ? -12.505 -12.514 28.536 1.00 82.19 157 LYS A CA 1
ATOM 1256 C C . LYS A 1 157 ? -11.573 -11.296 28.480 1.00 82.19 157 LYS A C 1
ATOM 1258 O O . LYS A 1 157 ? -11.867 -10.281 29.113 1.00 82.19 157 LYS A O 1
ATOM 1263 N N . THR A 1 158 ? -10.500 -11.370 27.690 1.00 88.25 158 THR A N 1
ATOM 1264 C CA . THR A 1 158 ? -9.568 -10.255 27.453 1.00 88.25 158 THR A CA 1
ATOM 1265 C C . THR A 1 158 ? -10.266 -9.113 26.718 1.00 88.25 158 THR A C 1
ATOM 1267 O O . THR A 1 158 ? -10.225 -7.978 27.191 1.00 88.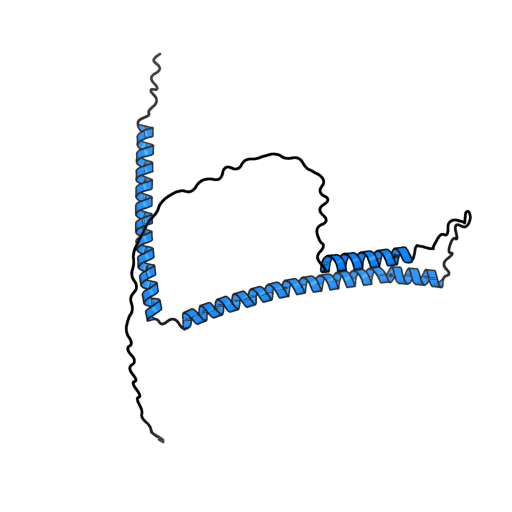25 158 THR A O 1
ATOM 1270 N N . LEU A 1 159 ? -10.993 -9.414 25.636 1.00 87.81 159 LEU A N 1
ATOM 1271 C CA . LEU A 1 159 ? -11.740 -8.417 24.857 1.00 87.81 159 LEU A CA 1
ATOM 1272 C C . LEU A 1 159 ? -12.807 -7.699 25.705 1.00 87.81 159 LEU A C 1
ATOM 1274 O O . LEU A 1 159 ? -12.905 -6.474 25.672 1.00 87.81 159 LEU A O 1
ATOM 1278 N N . LYS A 1 160 ? -13.553 -8.429 26.549 1.00 90.38 160 LYS A N 1
ATOM 1279 C CA . LYS A 1 160 ? -14.516 -7.833 27.498 1.00 90.38 160 LYS A CA 1
ATOM 1280 C C . LYS A 1 160 ? -13.845 -6.937 28.550 1.00 90.38 160 LYS A C 1
ATOM 1282 O O . LYS A 1 160 ? -14.442 -5.937 28.952 1.00 90.38 160 LYS A O 1
ATOM 1287 N N . LYS A 1 161 ? -12.626 -7.266 29.001 1.00 92.62 161 LYS A N 1
ATOM 1288 C CA . LYS A 1 161 ? -11.840 -6.413 29.914 1.00 92.62 161 LYS A CA 1
ATOM 1289 C C . LYS A 1 161 ? -11.387 -5.133 29.209 1.00 92.62 161 LYS A C 1
ATOM 1291 O O . LYS A 1 161 ? -11.590 -4.052 29.754 1.00 92.62 161 LYS A O 1
ATOM 1296 N N . GLU A 1 162 ? -10.826 -5.246 28.007 1.00 92.31 162 GLU A N 1
ATOM 1297 C CA . GLU A 1 162 ? -10.377 -4.103 27.203 1.00 92.31 162 GLU A CA 1
ATOM 1298 C C . GLU A 1 162 ? -11.537 -3.149 26.887 1.00 92.31 162 GLU A C 1
ATOM 1300 O O . GLU A 1 162 ? -11.455 -1.962 27.197 1.00 92.31 162 GLU A O 1
ATOM 1305 N N . LEU A 1 163 ? -12.670 -3.672 26.412 1.00 93.62 163 LEU A N 1
ATOM 1306 C CA . LEU A 1 163 ? -13.877 -2.890 26.131 1.00 93.62 163 LEU A CA 1
ATOM 1307 C C . LEU A 1 163 ? -14.418 -2.159 27.374 1.00 93.62 163 LEU A C 1
ATOM 1309 O O . LEU A 1 163 ? -14.888 -1.026 27.264 1.00 93.62 163 LEU A O 1
ATOM 1313 N N . ARG A 1 164 ? -14.320 -2.761 28.569 1.00 96.25 164 ARG A N 1
ATOM 1314 C CA . ARG A 1 164 ? -14.669 -2.086 29.832 1.00 96.25 164 ARG A CA 1
ATOM 1315 C C . ARG A 1 164 ? -13.715 -0.927 30.134 1.00 96.25 164 ARG A C 1
ATOM 1317 O O . ARG A 1 164 ? -14.187 0.150 30.480 1.00 96.25 164 ARG A O 1
ATOM 1324 N N . MET A 1 165 ? -12.404 -1.125 29.976 1.00 96.81 165 MET A N 1
ATOM 1325 C CA . MET A 1 165 ? -11.418 -0.052 30.176 1.00 96.81 165 MET A CA 1
ATOM 1326 C C . MET A 1 165 ? -11.654 1.107 29.200 1.00 96.81 165 MET A C 1
ATOM 1328 O O . MET A 1 165 ? -11.733 2.249 29.641 1.00 96.81 165 MET A O 1
ATOM 1332 N N . ARG A 1 166 ? -11.877 0.818 27.910 1.00 96.19 166 ARG A N 1
ATOM 1333 C CA . ARG A 1 166 ? -12.161 1.842 26.889 1.00 96.19 166 ARG A CA 1
ATOM 1334 C C . ARG A 1 166 ? -13.450 2.621 27.158 1.00 96.19 166 ARG A C 1
ATOM 1336 O O . ARG A 1 166 ? -13.473 3.828 26.961 1.00 96.19 166 ARG A O 1
ATOM 1343 N N . ARG A 1 167 ? -14.514 1.977 27.656 1.00 97.31 167 ARG A N 1
ATOM 1344 C CA . ARG A 1 167 ? -15.738 2.693 28.073 1.00 97.31 167 ARG A CA 1
ATOM 1345 C C . ARG A 1 167 ? -15.487 3.655 29.233 1.00 97.31 167 ARG A C 1
ATOM 1347 O O . ARG A 1 167 ? -15.994 4.771 29.200 1.00 97.31 167 ARG A O 1
ATOM 1354 N N . ASN A 1 168 ? -14.697 3.243 30.223 1.00 97.12 168 ASN A N 1
ATOM 1355 C CA . ASN A 1 168 ? -14.344 4.102 31.354 1.00 97.12 168 ASN A CA 1
ATOM 1356 C C . ASN A 1 168 ? -13.468 5.288 30.908 1.00 97.12 168 ASN A C 1
ATOM 1358 O O . ASN A 1 168 ? -13.706 6.410 31.337 1.00 97.12 168 ASN A O 1
ATOM 1362 N N . GLU A 1 169 ? -12.505 5.047 30.014 1.00 97.44 169 GLU A N 1
ATOM 1363 C CA . GLU A 1 169 ? -11.646 6.073 29.405 1.00 97.44 169 GLU A CA 1
ATOM 1364 C C . GLU A 1 169 ? -12.465 7.101 28.604 1.00 97.44 169 GLU A C 1
ATOM 1366 O O . GLU A 1 169 ? -12.299 8.301 28.793 1.00 97.44 169 GLU A O 1
ATOM 1371 N N 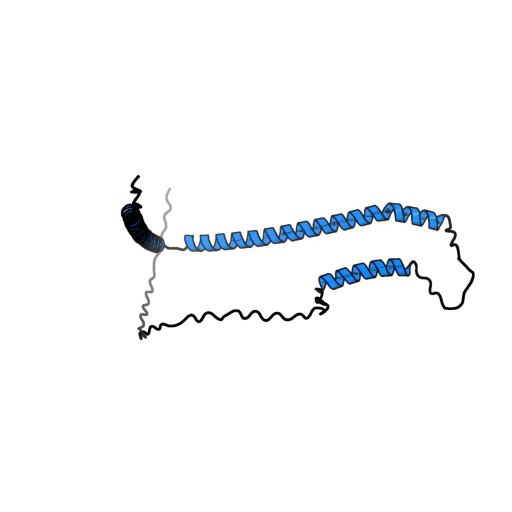. VAL A 1 170 ? -13.421 6.653 27.781 1.00 97.62 170 VAL A N 1
ATOM 1372 C CA . VAL A 1 170 ? -14.339 7.546 27.048 1.00 97.62 170 VAL A CA 1
ATOM 1373 C C . VAL A 1 170 ? -15.219 8.367 27.998 1.00 97.62 170 VAL A C 1
ATOM 1375 O O . VAL A 1 170 ? -15.429 9.553 27.751 1.00 97.62 170 VAL A O 1
ATOM 1378 N N . ALA A 1 171 ? -15.719 7.777 29.088 1.00 97.00 171 ALA A N 1
ATOM 1379 C CA . ALA A 1 171 ? -16.519 8.501 30.076 1.00 97.00 171 ALA A CA 1
ATOM 1380 C C . ALA A 1 171 ? -15.702 9.589 30.801 1.00 97.00 171 ALA A C 1
ATOM 1382 O O . ALA A 1 171 ? -16.154 10.727 30.905 1.00 97.00 171 ALA A O 1
ATOM 1383 N N . ASP A 1 172 ? -14.484 9.263 31.241 1.00 97.75 172 ASP A N 1
ATOM 1384 C CA . ASP A 1 172 ? -13.547 10.204 31.870 1.00 97.75 172 ASP A CA 1
ATOM 1385 C C . ASP A 1 172 ? -13.148 11.348 30.918 1.00 97.75 172 ASP A C 1
ATOM 1387 O O . ASP A 1 172 ? -13.217 12.522 31.288 1.00 97.75 172 ASP A O 1
ATOM 1391 N N . LEU A 1 173 ? -12.822 11.035 29.659 1.00 97.81 173 LEU A N 1
ATOM 1392 C CA . LEU A 1 173 ? -12.539 12.044 28.632 1.00 97.81 173 LEU A CA 1
ATOM 1393 C C . LEU A 1 173 ? -13.753 12.938 28.341 1.00 97.81 173 LEU A C 1
ATOM 1395 O O . LEU A 1 173 ? -13.589 14.148 28.209 1.00 97.81 173 LEU A O 1
ATOM 1399 N N . SER A 1 174 ? -14.966 12.380 28.295 1.00 97.44 174 SER A N 1
ATOM 1400 C CA . SER A 1 174 ? -16.201 13.153 28.103 1.00 97.44 174 SER A CA 1
ATOM 1401 C C . SER A 1 174 ? -16.428 14.159 29.240 1.00 97.44 174 SER A C 1
ATOM 1403 O O . SER A 1 174 ? -16.691 15.335 28.987 1.00 97.44 174 SER A O 1
ATOM 1405 N N . ILE A 1 175 ? -16.225 13.737 30.495 1.00 97.50 175 ILE A N 1
ATOM 1406 C CA . ILE A 1 175 ? -16.309 14.615 31.674 1.00 97.50 175 ILE A CA 1
ATOM 1407 C C . ILE A 1 175 ? -15.244 15.719 31.609 1.00 97.50 175 ILE A C 1
ATOM 1409 O O . ILE A 1 175 ? -15.545 16.886 31.864 1.00 97.50 175 ILE A O 1
ATOM 1413 N N . LYS A 1 176 ? -14.005 15.383 31.226 1.00 97.69 176 LYS A N 1
ATOM 1414 C CA . LYS A 1 176 ? -12.913 16.358 31.057 1.00 97.69 176 LYS A CA 1
ATOM 1415 C C . LYS A 1 176 ? -13.225 17.397 29.982 1.00 97.69 176 LYS A C 1
ATOM 1417 O O . LYS A 1 176 ? -13.046 18.584 30.238 1.00 97.69 176 LYS A O 1
ATOM 1422 N N . ILE A 1 177 ? -13.743 16.975 28.828 1.00 97.94 177 ILE A N 1
ATOM 1423 C CA . ILE A 1 177 ? -14.164 17.876 27.744 1.00 97.94 177 ILE A CA 1
ATOM 1424 C C . ILE A 1 177 ? -15.308 18.786 28.213 1.00 97.94 177 ILE A C 1
ATOM 1426 O O . ILE A 1 177 ? -15.252 19.993 27.996 1.00 97.94 177 ILE A O 1
ATOM 1430 N N . GLN A 1 178 ? -16.313 18.243 28.908 1.00 97.19 178 GLN A N 1
ATOM 1431 C CA . GLN A 1 178 ? -17.431 19.032 29.433 1.00 97.19 178 GLN A CA 1
ATOM 1432 C C . GLN A 1 178 ? -16.979 20.068 30.478 1.00 97.19 178 GLN A C 1
ATOM 1434 O O . GLN A 1 178 ? -17.484 21.192 30.492 1.00 97.19 178 GLN A O 1
ATOM 1439 N N . ASN A 1 179 ? -16.026 19.710 31.343 1.00 97.06 179 ASN A N 1
ATOM 1440 C CA . ASN A 1 179 ? -15.448 20.630 32.322 1.00 97.06 179 ASN A CA 1
ATOM 1441 C C . ASN A 1 179 ? -14.625 21.733 31.642 1.00 97.06 179 ASN A C 1
ATOM 1443 O O . ASN A 1 179 ? -14.886 22.906 31.900 1.00 97.06 179 ASN A O 1
ATOM 1447 N N . ALA A 1 180 ? -13.733 21.380 30.711 1.00 96.88 180 ALA A N 1
ATOM 1448 C CA . ALA A 1 180 ? -12.940 22.347 29.952 1.00 96.88 180 ALA A CA 1
ATOM 1449 C C . ALA A 1 180 ? -13.826 23.331 29.165 1.00 96.88 180 ALA A C 1
ATOM 1451 O O . ALA A 1 180 ? -13.619 24.539 29.233 1.00 96.88 180 ALA A O 1
ATOM 1452 N N . ALA A 1 181 ? -14.877 22.839 28.499 1.00 96.88 181 ALA A N 1
ATOM 1453 C CA . ALA A 1 181 ? -15.834 23.686 27.786 1.00 96.88 181 ALA A CA 1
ATOM 1454 C C . ALA A 1 181 ? -16.619 24.623 28.727 1.00 96.88 181 ALA A C 1
ATOM 1456 O O . ALA A 1 181 ? -16.952 25.748 28.348 1.00 96.88 181 ALA A O 1
ATOM 1457 N N . ARG A 1 182 ? -16.916 24.200 29.965 1.00 96.94 182 ARG A N 1
ATOM 1458 C CA . ARG A 1 182 ? -17.537 25.071 30.979 1.00 96.94 182 ARG A CA 1
ATOM 1459 C C . ARG A 1 182 ? -16.567 26.159 31.445 1.00 96.94 182 ARG A C 1
ATOM 1461 O O . ARG A 1 182 ? -16.955 27.323 31.492 1.00 96.94 182 ARG A O 1
ATOM 1468 N N . GLU A 1 183 ? -15.323 25.790 31.742 1.00 96.94 183 GLU A N 1
ATOM 1469 C CA . GLU A 1 183 ? -14.259 26.713 32.161 1.00 96.94 183 GLU A CA 1
ATOM 1470 C C . GLU A 1 183 ? -13.959 27.764 31.079 1.00 96.94 183 GLU A C 1
ATOM 1472 O O . GLU A 1 183 ? -13.854 28.952 31.390 1.00 96.94 183 GLU A O 1
ATOM 1477 N N . GLU A 1 184 ? -13.921 27.357 29.807 1.00 95.62 184 GLU A N 1
ATOM 1478 C CA . GLU A 1 184 ? -13.796 28.252 28.652 1.00 95.62 184 GLU A CA 1
ATOM 1479 C C . GLU A 1 184 ? -14.973 29.238 28.571 1.00 95.62 184 GLU A C 1
ATOM 1481 O O . GLU A 1 184 ? -14.760 30.449 28.507 1.00 95.62 184 GLU A O 1
ATOM 1486 N N . ASN A 1 185 ? -16.219 28.759 28.669 1.00 94.12 185 ASN A N 1
ATOM 1487 C CA . ASN A 1 185 ? -17.406 29.624 28.663 1.00 94.12 185 ASN A CA 1
ATOM 1488 C C . ASN A 1 185 ? -17.436 30.611 29.845 1.00 94.12 185 ASN A C 1
ATOM 1490 O O . ASN A 1 185 ? -17.859 31.760 29.695 1.00 94.12 185 ASN A O 1
ATOM 1494 N N . GLU A 1 186 ? -16.994 30.194 31.032 1.00 94.19 186 GLU A N 1
ATOM 1495 C CA . GLU A 1 186 ? -16.860 31.077 32.195 1.00 94.19 186 GLU A CA 1
ATOM 1496 C C . GLU A 1 186 ? -15.748 32.115 32.020 1.00 94.19 186 GLU A C 1
ATOM 1498 O O . GLU A 1 186 ? -15.907 33.257 32.458 1.00 94.19 186 GLU A O 1
ATOM 1503 N N . TRP A 1 187 ? -14.634 31.740 31.387 1.00 94.12 187 TRP A N 1
ATOM 1504 C CA . TRP A 1 187 ? -13.552 32.659 31.047 1.00 94.12 187 TRP A CA 1
ATOM 1505 C C . TRP A 1 187 ? -13.998 33.690 30.005 1.00 94.12 187 TRP A C 1
ATOM 1507 O O . TRP A 1 187 ? -13.811 34.885 30.234 1.00 94.12 187 TRP A O 1
ATOM 1517 N N . VAL A 1 188 ? -14.668 33.265 28.925 1.00 92.88 188 VAL A N 1
ATOM 1518 C CA . VAL A 1 188 ? -15.246 34.168 27.914 1.00 92.88 188 VAL A CA 1
ATOM 1519 C C . VAL A 1 188 ? -16.211 35.154 28.572 1.00 92.88 188 VAL A C 1
ATOM 1521 O O . VAL A 1 188 ? -16.045 36.359 28.404 1.00 92.88 188 VAL A O 1
ATOM 1524 N N . ARG A 1 189 ? -17.158 34.672 29.393 1.00 91.31 189 ARG A N 1
ATOM 1525 C CA . ARG A 1 189 ? -18.147 35.521 30.083 1.00 91.31 189 ARG A CA 1
ATOM 1526 C C . ARG A 1 189 ? -17.498 36.568 30.994 1.00 91.31 189 ARG A C 1
ATOM 1528 O O . ARG A 1 189 ? -17.937 37.715 31.022 1.00 91.31 189 ARG A O 1
ATOM 1535 N N . ARG A 1 190 ? -16.450 36.190 31.737 1.00 90.25 190 ARG A N 1
ATOM 1536 C CA . ARG A 1 190 ? -15.684 37.132 32.572 1.00 90.25 190 ARG A CA 1
ATOM 1537 C C . ARG A 1 190 ? -14.966 38.172 31.713 1.00 90.25 190 ARG A C 1
ATOM 1539 O O . ARG A 1 190 ? -15.086 39.362 31.997 1.00 90.25 190 ARG A O 1
ATOM 1546 N N . SER A 1 191 ? -14.307 37.748 30.637 1.00 86.94 191 SER A N 1
ATOM 1547 C CA . SER A 1 191 ? -13.627 38.643 29.697 1.00 86.94 191 SER A CA 1
ATOM 1548 C C . SER A 1 191 ? -14.586 39.643 29.034 1.00 86.94 191 SER A C 1
ATOM 1550 O O . SER A 1 191 ? -14.282 40.833 29.002 1.00 86.94 191 SER A O 1
ATOM 1552 N N . THR A 1 192 ? -15.772 39.216 28.580 1.00 86.25 192 THR A N 1
ATOM 1553 C CA . THR A 1 192 ? -16.762 40.122 27.966 1.00 86.25 192 THR A CA 1
ATOM 1554 C C . THR A 1 192 ? -17.388 41.078 28.980 1.00 86.25 192 THR A C 1
ATOM 1556 O O . THR A 1 192 ? -17.479 42.270 28.703 1.00 86.25 192 THR A O 1
ATOM 1559 N N . SER A 1 193 ? -17.736 40.606 30.185 1.00 78.94 193 SER A N 1
ATOM 1560 C CA . SER A 1 193 ? -18.284 41.473 31.247 1.00 78.94 193 SER A CA 1
ATOM 1561 C C . SER A 1 193 ? -17.309 42.575 31.691 1.00 78.94 193 SER A C 1
ATOM 1563 O O . SER A 1 193 ? -17.728 43.686 32.010 1.00 78.94 193 SER A O 1
ATOM 1565 N N . CYS A 1 194 ? -15.999 42.302 31.641 1.00 66.88 194 CYS A N 1
ATOM 1566 C CA . CYS A 1 194 ? -14.969 43.300 31.915 1.00 66.88 194 CYS A CA 1
ATOM 1567 C C . CYS A 1 194 ? -14.969 44.407 30.840 1.00 66.88 194 CYS A C 1
ATOM 1569 O O . CYS A 1 194 ? -14.944 45.593 31.170 1.00 66.88 194 CYS A O 1
ATOM 1571 N N . LEU A 1 195 ? -15.101 44.032 29.562 1.00 64.56 195 LEU A N 1
ATOM 1572 C CA . LEU A 1 195 ? -15.152 44.966 28.430 1.00 64.56 195 LEU A CA 1
ATOM 1573 C C . LEU A 1 195 ? -16.430 45.823 28.425 1.00 64.56 195 LEU A C 1
ATOM 1575 O O . LEU A 1 195 ? -16.358 47.015 28.143 1.00 64.56 195 LEU A O 1
ATOM 1579 N N . GLU A 1 196 ? -17.586 45.263 28.792 1.00 61.19 196 GLU A N 1
ATOM 1580 C CA . GLU A 1 196 ? -18.855 46.010 28.865 1.00 61.19 196 GLU A CA 1
ATOM 1581 C C . GLU A 1 196 ? -18.898 47.043 30.000 1.00 61.19 196 GLU A C 1
ATOM 1583 O O . GLU A 1 196 ? -19.598 48.054 29.885 1.00 61.19 196 GLU A O 1
ATOM 1588 N N . SER A 1 197 ? -18.129 46.837 31.076 1.00 58.88 197 SER A N 1
ATOM 1589 C CA . SER A 1 197 ? -17.967 47.852 32.127 1.00 58.88 197 SER A CA 1
ATOM 1590 C C . SER A 1 197 ? -17.150 49.065 31.657 1.00 58.88 197 SER A C 1
ATOM 1592 O O . SER A 1 197 ? -17.272 50.153 32.217 1.00 58.88 197 SER A O 1
ATOM 1594 N N . PHE A 1 198 ? -16.386 48.911 30.571 1.00 57.84 198 PHE A N 1
ATOM 1595 C CA . PHE A 1 198 ? -15.556 49.943 29.957 1.00 57.84 198 PHE A CA 1
ATOM 1596 C C . PHE A 1 198 ? -16.310 50.736 28.872 1.00 57.84 198 PHE A C 1
ATOM 1598 O O . PHE A 1 198 ? -15.829 50.910 27.750 1.00 57.84 198 PHE A O 1
ATOM 1605 N N . LYS A 1 199 ? -17.505 51.255 29.193 1.00 59.50 199 LYS A N 1
ATOM 1606 C CA . LYS A 1 199 ? -18.171 52.228 28.310 1.00 59.50 199 LYS A CA 1
ATOM 1607 C C . LYS A 1 199 ? -17.311 53.498 28.236 1.00 59.50 199 LYS A C 1
ATOM 1609 O O . LYS A 1 199 ? -17.123 54.134 29.275 1.00 59.50 199 LYS A O 1
ATOM 1614 N N . PRO A 1 200 ? -16.797 53.900 27.057 1.00 58.06 200 PRO A N 1
ATOM 1615 C CA . PRO A 1 200 ? -16.074 55.157 26.944 1.00 58.06 200 PRO A CA 1
ATOM 1616 C C . PRO A 1 200 ? -17.016 56.305 27.310 1.00 58.06 200 PRO A C 1
ATOM 1618 O O . PRO A 1 200 ? -18.181 56.316 26.912 1.00 58.06 200 PRO A O 1
ATOM 1621 N N . PHE A 1 201 ? -16.507 57.267 28.078 1.00 59.06 201 PHE A N 1
ATOM 1622 C CA . PHE A 1 201 ? -17.258 58.436 28.526 1.00 59.06 201 PHE A CA 1
ATOM 1623 C C . PHE A 1 201 ? -17.534 59.362 27.330 1.00 59.06 201 PHE A C 1
ATOM 1625 O O . PHE A 1 201 ? -16.821 60.334 27.091 1.00 59.06 201 PHE A O 1
ATOM 1632 N N . THR A 1 202 ? -18.562 59.051 26.537 1.00 62.00 202 THR A N 1
ATOM 1633 C CA . THR A 1 202 ? -19.013 59.857 25.391 1.00 62.00 202 THR A CA 1
ATOM 1634 C C . THR A 1 202 ? -19.856 61.041 25.863 1.00 62.00 202 THR A C 1
ATOM 1636 O O . THR A 1 202 ? -21.012 61.202 25.481 1.00 62.00 202 THR A O 1
ATOM 1639 N N . GLY A 1 203 ? -19.259 61.848 26.738 1.00 51.19 203 GLY A N 1
ATOM 1640 C CA . GLY A 1 203 ? -19.787 63.105 27.248 1.00 51.19 203 GLY A CA 1
ATOM 1641 C C . GLY A 1 203 ? -18.831 64.238 26.902 1.00 51.19 203 GLY A C 1
ATOM 1642 O O . GLY A 1 203 ? -18.126 64.726 27.778 1.00 51.19 203 GLY A O 1
ATOM 1643 N N . ILE A 1 204 ? -18.795 64.631 25.625 1.00 55.22 204 ILE A N 1
ATOM 1644 C CA . ILE A 1 204 ? -18.275 65.944 25.228 1.00 55.22 204 ILE A CA 1
ATOM 1645 C C . ILE A 1 204 ? -19.435 66.928 25.434 1.00 55.22 204 ILE A C 1
ATOM 1647 O O . ILE A 1 204 ? -20.437 66.796 24.726 1.00 55.22 204 ILE A O 1
ATOM 1651 N N . PRO A 1 205 ? -19.351 67.873 26.385 1.00 55.78 205 PRO A N 1
ATOM 1652 C CA . PRO A 1 205 ? -20.312 68.958 26.459 1.00 55.78 205 PRO A CA 1
ATOM 1653 C C . PRO A 1 205 ? -20.019 69.958 25.335 1.00 55.78 205 PRO A C 1
ATOM 1655 O O . PRO A 1 205 ? -18.872 70.377 25.164 1.00 55.78 205 PRO A O 1
ATOM 1658 N N . TRP A 1 206 ? -21.065 70.314 24.593 1.00 52.28 206 TRP A N 1
ATOM 1659 C CA . TRP A 1 206 ? -21.136 71.546 23.805 1.00 52.28 206 TRP A CA 1
ATOM 1660 C C . TRP A 1 206 ? -21.792 72.633 24.661 1.00 52.28 206 TRP A C 1
ATOM 1662 O O . TRP A 1 206 ? -22.719 72.267 25.422 1.00 52.28 206 TRP A O 1
#

Radius of gyration: 42.79 Å; chains: 1; bounding box: 84×123×100 Å

pLDDT: mean 70.37, std 24.08, range [34.78, 98.5]

Secondary structure (DSSP, 8-state):
---------------------------------------------------------HHHHHHHHHHHHHHHHHHHTS-----S---S--------HHHHHHHHHHHHHHHHHHHHHHHHHHHHHHHHHHHHHHHHHHHHHHHHHHHHHHHHTS-HHHHHHHHHHHHHHHHHHHHHHHHHHHHHHHHHHHHHHHHHH---------

Foldseek 3Di:
DDDDDDDDDDDDDDDDDDDDDDDDDDDDDDDDDDDDDDDDDDDDDDDPDDDDPDPDDPVRVVVVVVVVVVVVVVVVVVDDDDDPDDDDDPPPPDDDPVRVVVVVVCVVVVVVVVVVVVVVVVVVVVVVVVVVVVVVVVVVVVVVVVVVVVVVPDDPVNVVVVVVVVVVVVVVVVVVVVVVVVVVVVVVVVVVVVVVVPDPPPDDDD

Sequence (206 aa):
MDSTASSGVNDSTEVDSQNEASFNKKHTKANGDEIQRSSCDCTRSHKWAHTFHHPMSSESKLAYLSQTQSMNAFYKLSGSKSSAEDFAAHHVHILDDNQFNDLCRKAKVQPTVLLNDKRQKNEIRQQKVKIQQLKAEVFRLRQSEAQLEQYEHRSVKTLKKELRMRRNEVADLSIKIQNAAREENEWVRRSTSCLESFKPFTGIPW